Protein AF-A0A351FPG1-F1 (afdb_monomer_lite)

pLDDT: mean 89.42, std 15.63, range [29.02, 98.75]

Structure (mmCIF, N/CA/C/O backbone):
data_AF-A0A351FPG1-F1
#
_entry.id   AF-A0A351FPG1-F1
#
loop_
_atom_site.group_PDB
_atom_site.id
_atom_site.type_symbol
_atom_site.label_atom_id
_atom_site.label_alt_id
_atom_site.label_comp_id
_atom_site.label_asym_id
_atom_site.label_entity_id
_atom_site.label_seq_id
_atom_site.pdbx_PDB_ins_code
_atom_site.Cartn_x
_atom_site.Cartn_y
_atom_site.Cartn_z
_atom_site.occupancy
_atom_site.B_iso_or_equiv
_atom_site.auth_seq_id
_atom_site.auth_comp_id
_atom_site.auth_asym_id
_atom_site.auth_atom_id
_atom_site.pdbx_PDB_model_num
ATOM 1 N N . LEU A 1 1 ? 1.345 -0.807 14.359 1.00 88.25 1 LEU A N 1
ATOM 2 C CA . LEU A 1 1 ? 0.751 -0.246 15.596 1.00 88.25 1 LEU A CA 1
ATOM 3 C C . LEU A 1 1 ? 1.804 0.047 16.650 1.00 88.25 1 LEU A C 1
ATOM 5 O O . LEU A 1 1 ? 1.975 1.219 16.942 1.00 88.25 1 LEU A O 1
ATOM 9 N N . VAL A 1 2 ? 2.566 -0.955 17.110 1.00 90.50 2 VAL A N 1
ATOM 10 C CA . VAL A 1 2 ? 3.667 -0.789 18.089 1.00 90.50 2 VAL A CA 1
ATOM 11 C C . VAL A 1 2 ? 4.525 0.453 17.826 1.00 90.50 2 VAL A C 1
ATOM 13 O O . VAL A 1 2 ? 4.594 1.330 18.672 1.00 90.50 2 VAL A O 1
ATOM 16 N N . ALA A 1 3 ? 5.056 0.599 16.609 1.00 91.38 3 ALA A N 1
ATOM 17 C CA . ALA A 1 3 ? 5.897 1.740 16.238 1.00 91.38 3 ALA A CA 1
ATOM 18 C C . ALA A 1 3 ? 5.233 3.114 16.441 1.00 91.38 3 ALA A C 1
ATOM 20 O O . ALA A 1 3 ? 5.872 4.069 1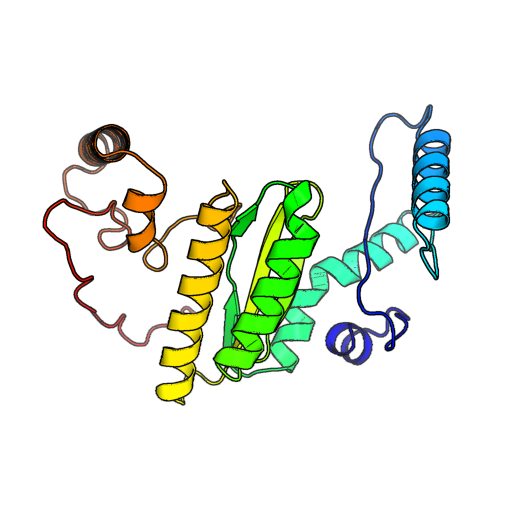6.871 1.00 91.38 3 ALA A O 1
ATOM 21 N N . VAL A 1 4 ? 3.946 3.222 16.096 1.00 92.00 4 VAL A N 1
ATOM 22 C CA . VAL A 1 4 ? 3.174 4.468 16.211 1.00 92.00 4 VAL A CA 1
ATOM 23 C C . VAL A 1 4 ? 2.891 4.774 17.677 1.00 92.00 4 VAL A C 1
ATOM 25 O O . VAL A 1 4 ? 2.999 5.925 18.094 1.00 92.00 4 VAL A O 1
ATOM 28 N N . GLU A 1 5 ? 2.569 3.747 18.459 1.00 93.19 5 GLU A N 1
ATOM 29 C CA . GLU A 1 5 ? 2.276 3.893 19.880 1.00 93.19 5 GLU A CA 1
ATOM 30 C C . GLU A 1 5 ? 3.526 4.249 20.693 1.00 93.19 5 GLU A C 1
ATOM 32 O O . GLU A 1 5 ? 3.491 5.194 21.473 1.00 93.19 5 GLU A O 1
ATOM 37 N N . GLU A 1 6 ? 4.657 3.582 20.451 1.00 92.25 6 GLU A N 1
ATOM 38 C CA . GLU A 1 6 ? 5.939 3.897 21.099 1.00 92.25 6 GLU A CA 1
ATOM 39 C C . GLU A 1 6 ? 6.418 5.322 20.797 1.00 92.25 6 GLU A C 1
ATOM 41 O O . GLU A 1 6 ? 7.057 5.956 21.635 1.00 92.25 6 GLU A O 1
ATOM 46 N N . ALA A 1 7 ? 6.131 5.833 19.597 1.00 90.88 7 ALA A N 1
ATOM 47 C CA . ALA A 1 7 ? 6.566 7.162 19.183 1.00 90.88 7 ALA A CA 1
ATOM 48 C C . ALA A 1 7 ? 5.647 8.288 19.680 1.00 90.88 7 ALA A C 1
ATOM 50 O O . ALA A 1 7 ? 6.134 9.379 19.976 1.00 90.88 7 ALA A O 1
ATOM 51 N N . PHE A 1 8 ? 4.331 8.056 19.724 1.00 91.44 8 PHE A N 1
ATOM 52 C CA . PHE A 1 8 ? 3.348 9.140 19.857 1.00 91.44 8 PHE A CA 1
ATOM 53 C C . PHE A 1 8 ? 2.239 8.899 20.886 1.00 91.44 8 PHE A C 1
ATOM 55 O O . PHE A 1 8 ? 1.491 9.833 21.169 1.00 91.44 8 PHE A O 1
ATOM 62 N N . GLN A 1 9 ? 2.135 7.691 21.446 1.00 92.38 9 GLN A N 1
ATOM 63 C CA . GLN A 1 9 ? 1.221 7.349 22.541 1.00 92.38 9 GLN A CA 1
ATOM 64 C C . GLN A 1 9 ? -0.244 7.735 22.260 1.00 92.38 9 GLN A C 1
ATOM 66 O O . GLN A 1 9 ? -0.886 8.470 23.017 1.00 92.38 9 GLN A O 1
ATOM 71 N N . PHE A 1 10 ? -0.785 7.269 21.130 1.00 89.94 10 PHE A N 1
ATOM 72 C CA . PHE A 1 10 ? -2.181 7.526 20.755 1.00 89.94 10 PHE A CA 1
ATOM 73 C C . PHE A 1 10 ? -3.182 6.671 21.548 1.00 89.94 10 PHE A C 1
ATOM 75 O O . PHE A 1 10 ? -4.391 6.919 21.476 1.00 89.94 10 PHE A O 1
ATOM 82 N N . GLY A 1 11 ? -2.696 5.704 22.327 1.00 91.00 11 GLY A N 1
ATOM 83 C CA . GLY A 1 11 ? -3.475 4.790 23.146 1.00 91.00 11 GLY A CA 1
ATOM 84 C C . GLY A 1 11 ? -3.991 3.590 22.362 1.00 91.00 11 GLY A C 1
ATOM 85 O O . GLY A 1 11 ? -5.094 3.124 22.646 1.00 91.00 11 GLY A O 1
ATOM 86 N N . PHE A 1 12 ? -3.291 3.133 21.322 1.00 90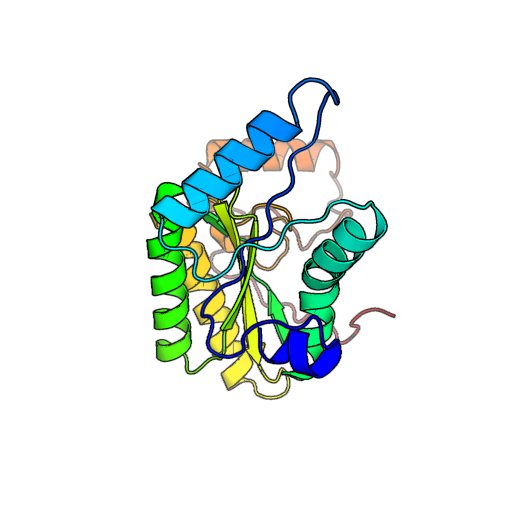.81 12 PHE A N 1
ATOM 87 C CA . PHE A 1 12 ? -3.710 1.947 20.578 1.00 90.81 12 PHE A CA 1
ATOM 88 C C . PHE A 1 12 ? -3.444 0.654 21.362 1.00 90.81 12 PHE A C 1
ATOM 90 O O . PHE A 1 12 ? -2.366 0.498 21.938 1.00 90.81 12 PHE A O 1
ATOM 97 N N . PRO A 1 13 ? -4.381 -0.313 21.344 1.00 90.50 13 PRO A N 1
ATOM 98 C CA . PRO A 1 13 ? -4.131 -1.643 21.887 1.00 90.50 13 PRO A CA 1
ATOM 99 C C . PRO A 1 13 ? -3.031 -2.340 21.075 1.00 90.50 13 PRO A C 1
ATOM 101 O O . PRO A 1 13 ? -3.168 -2.552 19.870 1.00 90.50 13 PRO A O 1
ATOM 104 N N . LEU A 1 14 ? -1.918 -2.683 21.728 1.00 91.94 14 LEU A N 1
ATOM 105 C CA . LEU A 1 14 ? -0.741 -3.257 21.061 1.00 91.94 14 LEU A CA 1
ATOM 106 C C . LEU A 1 14 ? -0.950 -4.696 20.569 1.00 91.94 14 LEU A C 1
ATOM 108 O O . LEU A 1 14 ? -0.212 -5.155 19.701 1.00 91.94 14 LEU A O 1
ATOM 112 N N . ASP A 1 15 ? -1.952 -5.388 21.106 1.00 92.69 15 ASP A N 1
ATOM 113 C CA . ASP A 1 15 ? -2.382 -6.729 20.706 1.00 92.69 15 ASP A CA 1
ATOM 114 C C . ASP A 1 15 ? -3.387 -6.716 19.538 1.00 92.69 15 ASP A C 1
ATOM 116 O O . ASP A 1 15 ? -3.725 -7.774 18.998 1.00 92.69 15 ASP A O 1
ATOM 120 N N . ALA A 1 16 ? -3.860 -5.539 19.109 1.00 92.62 16 ALA A N 1
ATOM 121 C CA . ALA A 1 16 ? -4.688 -5.428 17.916 1.00 92.62 16 ALA A CA 1
ATOM 122 C C . ALA A 1 16 ? -3.869 -5.668 16.643 1.00 92.62 16 ALA A C 1
ATOM 124 O O . ALA A 1 16 ? -2.743 -5.196 16.493 1.00 92.62 16 ALA A O 1
ATOM 125 N N . GLN A 1 17 ? -4.475 -6.374 15.689 1.00 90.12 17 GLN A N 1
ATOM 126 C CA . GLN A 1 17 ? -3.844 -6.681 14.401 1.00 90.12 17 GLN A CA 1
ATOM 127 C C . GLN A 1 17 ? -3.993 -5.538 13.385 1.00 90.12 17 GLN A C 1
ATOM 129 O O . GLN A 1 17 ? -3.174 -5.401 12.480 1.00 90.12 17 GLN A O 1
ATOM 134 N N . ALA A 1 18 ? -5.016 -4.693 13.536 1.00 92.38 18 ALA A N 1
ATOM 135 C CA . ALA A 1 18 ? -5.279 -3.565 12.651 1.00 92.38 18 ALA A CA 1
ATOM 136 C C . ALA A 1 18 ? -6.039 -2.448 13.378 1.00 92.38 18 ALA A C 1
ATOM 138 O O . ALA A 1 18 ? -6.726 -2.688 14.371 1.00 92.38 18 ALA A O 1
ATOM 139 N N . VAL A 1 19 ? -5.935 -1.233 12.840 1.00 94.00 19 VAL A N 1
ATOM 140 C CA . VAL A 1 19 ? -6.790 -0.089 13.178 1.00 94.00 19 VAL A CA 1
ATOM 141 C C . VAL A 1 19 ? -7.372 0.435 11.873 1.00 94.00 19 VAL A C 1
ATOM 143 O O . VAL A 1 19 ? -6.632 0.667 10.918 1.00 94.00 19 VAL A O 1
ATOM 146 N N . LEU A 1 20 ? -8.689 0.619 11.845 1.00 94.88 20 LEU A N 1
ATOM 147 C CA . LEU A 1 20 ? -9.408 1.213 10.726 1.00 94.88 20 LEU A CA 1
ATOM 148 C C . LEU A 1 20 ? -9.849 2.623 11.124 1.00 94.88 20 LEU A C 1
ATOM 150 O O . LEU A 1 20 ? -10.541 2.796 12.124 1.00 94.88 20 LEU A O 1
ATOM 154 N N . LEU A 1 21 ? -9.431 3.622 10.347 1.00 95.44 21 LEU A N 1
ATOM 155 C CA . LEU A 1 21 ? -9.889 5.001 10.493 1.00 95.44 21 LEU A CA 1
ATOM 156 C C . LEU A 1 21 ? -10.967 5.267 9.442 1.00 95.44 21 LEU A C 1
ATOM 158 O O . LEU A 1 21 ? -10.721 5.061 8.255 1.00 95.44 21 LEU A O 1
ATOM 162 N N . ILE A 1 22 ? -12.140 5.716 9.885 1.00 96.00 22 ILE A N 1
ATOM 163 C CA . ILE A 1 22 ? -13.276 6.054 9.024 1.00 96.00 22 ILE A CA 1
ATOM 164 C C . ILE A 1 22 ? -13.662 7.502 9.310 1.00 96.00 22 ILE A C 1
ATOM 166 O O . ILE A 1 22 ? -13.791 7.887 10.471 1.00 96.00 22 ILE A O 1
ATOM 170 N N . GLU A 1 23 ? -13.844 8.292 8.257 1.00 94.06 23 GLU A N 1
ATOM 171 C CA . GLU A 1 23 ? -14.389 9.645 8.330 1.00 94.06 23 GLU A CA 1
ATOM 172 C C . GLU A 1 23 ? -15.635 9.723 7.451 1.00 94.06 23 GLU A C 1
ATOM 174 O O . GLU A 1 23 ? -15.683 9.130 6.372 1.00 94.06 23 GLU A O 1
ATOM 179 N N . VAL A 1 24 ? -16.640 10.440 7.943 1.00 92.94 24 VAL A N 1
ATOM 180 C CA . VAL A 1 24 ? -17.855 10.778 7.207 1.00 92.94 24 VAL A CA 1
ATOM 181 C C . VAL A 1 24 ? -17.860 12.295 7.061 1.00 92.94 24 VAL A C 1
ATOM 183 O O . VAL A 1 24 ? -17.686 13.004 8.051 1.00 92.94 24 VAL A O 1
ATOM 186 N N . ASP A 1 25 ? -18.023 12.779 5.836 1.00 91.12 25 ASP A N 1
ATOM 187 C CA . ASP A 1 25 ? -18.033 14.202 5.499 1.00 91.12 25 ASP A CA 1
ATOM 188 C C . ASP A 1 25 ? -19.234 14.510 4.598 1.00 91.12 25 ASP A C 1
ATOM 190 O O . ASP A 1 25 ? -19.666 13.659 3.813 1.00 91.12 2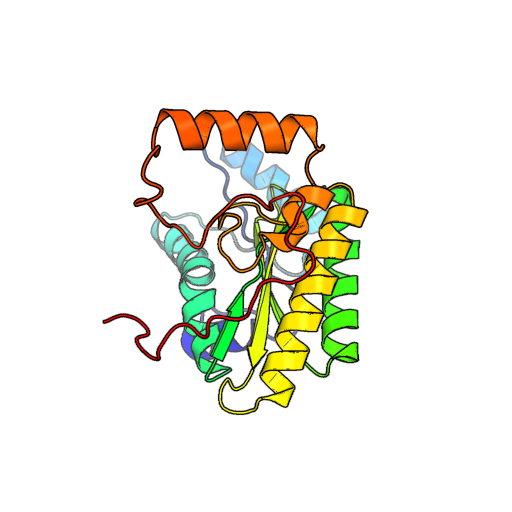5 ASP A O 1
ATOM 194 N N . GLY A 1 26 ? -19.805 15.707 4.732 1.00 90.62 26 GLY A N 1
ATOM 195 C CA . GLY A 1 26 ? -21.019 16.095 4.019 1.00 90.62 26 GLY A CA 1
ATOM 196 C C . GLY A 1 26 ? -21.832 17.181 4.723 1.00 90.62 26 GLY A C 1
ATOM 197 O O . GLY A 1 26 ? -21.334 17.914 5.575 1.00 90.62 26 GLY A O 1
ATOM 198 N N . LEU A 1 27 ? -23.108 17.299 4.343 1.00 90.25 27 LEU A N 1
ATOM 199 C CA . LEU A 1 27 ? -24.050 18.213 4.994 1.00 90.25 27 LEU A CA 1
ATOM 200 C C . LEU A 1 27 ? -24.349 17.733 6.413 1.00 90.25 27 LEU A C 1
ATOM 202 O O . LEU A 1 27 ? -24.695 16.572 6.586 1.00 90.25 27 LEU A O 1
ATOM 206 N N . GLU A 1 28 ? -24.310 18.640 7.392 1.00 87.56 28 GLU A N 1
ATOM 207 C CA . GLU A 1 28 ? -24.556 18.339 8.814 1.00 87.56 28 GLU A CA 1
ATOM 208 C C . GLU A 1 28 ? -25.829 17.507 9.038 1.00 87.56 28 GLU A C 1
ATOM 210 O O . GLU A 1 28 ? -25.838 16.554 9.818 1.00 87.56 28 GLU A O 1
ATOM 215 N N . ALA A 1 29 ? -26.885 17.812 8.277 1.00 91.94 29 ALA A N 1
ATOM 216 C CA . ALA A 1 29 ? -28.112 17.033 8.260 1.00 91.94 29 ALA A CA 1
ATOM 217 C C . ALA A 1 29 ? -27.855 15.588 7.787 1.00 91.94 29 ALA A C 1
ATOM 219 O O . ALA A 1 29 ? -27.756 15.313 6.592 1.00 91.94 29 ALA A O 1
ATOM 220 N N . GLY A 1 30 ? -27.817 14.657 8.743 1.00 88.38 30 GLY A N 1
ATOM 221 C CA . GLY A 1 30 ? -27.706 13.217 8.499 1.00 88.38 30 GLY A CA 1
ATOM 222 C C . GLY A 1 30 ? -26.324 12.612 8.761 1.00 88.38 30 GLY A C 1
ATOM 223 O O . GLY A 1 30 ? -26.216 11.385 8.730 1.00 88.38 30 GLY A O 1
ATOM 224 N N . LEU A 1 31 ? -25.298 13.416 9.078 1.00 91.62 31 LEU A N 1
ATOM 225 C CA . LEU A 1 31 ? -23.969 12.889 9.427 1.00 91.62 31 LEU A CA 1
ATOM 226 C C . LEU A 1 31 ? -24.013 11.990 10.663 1.00 91.62 31 LEU A C 1
ATOM 228 O O . LEU A 1 31 ? -23.395 10.929 10.654 1.00 91.62 31 LEU A O 1
ATOM 232 N N . ASP A 1 32 ? -24.788 12.364 11.684 1.00 91.38 32 ASP A N 1
ATOM 233 C CA . ASP A 1 32 ? -24.961 11.538 12.885 1.00 91.38 32 ASP A CA 1
ATOM 234 C C . ASP A 1 32 ? -25.539 10.162 12.541 1.00 91.38 32 ASP A C 1
ATOM 236 O O . ASP A 1 32 ? -25.008 9.140 12.964 1.00 91.38 32 ASP A O 1
ATOM 240 N N . SER A 1 33 ? -26.570 10.105 11.692 1.00 94.19 33 SER A N 1
ATOM 241 C CA . SER A 1 33 ? -27.170 8.833 11.273 1.00 94.19 33 SER A CA 1
ATOM 242 C C . SER A 1 33 ? -26.207 7.972 10.451 1.00 94.19 33 SER A C 1
ATOM 244 O O . SER A 1 33 ? -26.193 6.750 10.597 1.00 94.19 33 SER A O 1
ATOM 246 N N . GLN A 1 34 ? -25.385 8.586 9.595 1.00 95.06 34 GLN A N 1
ATOM 247 C CA . GLN A 1 34 ? -24.353 7.872 8.838 1.00 95.06 34 GLN A CA 1
ATOM 248 C C . GLN A 1 34 ? -23.241 7.347 9.753 1.00 95.06 34 GLN A C 1
ATOM 250 O O . GLN A 1 34 ? -22.844 6.188 9.623 1.00 95.06 34 GLN A O 1
ATOM 255 N N . ARG A 1 35 ? -22.769 8.168 10.700 1.00 93.94 35 ARG A N 1
ATOM 256 C CA . ARG A 1 35 ? -21.808 7.766 11.735 1.00 93.94 35 ARG A CA 1
ATOM 257 C C . ARG A 1 35 ? -22.344 6.576 12.524 1.00 93.94 35 ARG A C 1
ATOM 259 O O . ARG A 1 35 ? -21.645 5.573 12.643 1.00 93.94 35 ARG A O 1
ATOM 266 N N . ASP A 1 36 ? -23.575 6.659 13.016 1.00 95.00 36 ASP A N 1
ATOM 267 C CA . ASP A 1 36 ? -24.181 5.611 13.837 1.00 95.00 36 ASP A CA 1
ATOM 268 C C . ASP A 1 36 ? -24.322 4.298 13.052 1.00 95.00 36 ASP A C 1
ATOM 270 O O . ASP A 1 36 ? -23.986 3.230 13.566 1.00 95.00 36 ASP A O 1
ATOM 274 N N . ALA A 1 37 ? -24.704 4.371 11.771 1.00 96.81 37 ALA A N 1
ATOM 275 C CA . ALA A 1 37 ? -24.745 3.205 10.889 1.00 96.81 37 ALA A CA 1
ATOM 276 C C . ALA A 1 37 ? -23.354 2.572 10.685 1.00 96.81 37 ALA A C 1
ATOM 278 O O . ALA A 1 37 ? -23.219 1.347 10.706 1.00 96.81 37 ALA A O 1
ATOM 279 N N . VAL A 1 38 ? -22.302 3.383 10.521 1.00 96.69 38 VAL A N 1
ATOM 280 C CA . VAL A 1 38 ? -20.914 2.898 10.430 1.00 96.69 38 VAL A CA 1
ATOM 281 C C . VAL A 1 38 ? -20.485 2.214 11.731 1.00 96.69 38 VAL A C 1
ATOM 283 O O . VAL A 1 38 ? -19.901 1.129 11.686 1.00 96.69 38 VAL A O 1
ATOM 286 N N . VAL A 1 39 ? -20.788 2.810 12.888 1.00 96.75 39 VAL A N 1
ATOM 287 C CA . VAL A 1 39 ? -20.480 2.234 14.207 1.00 96.75 39 VAL A CA 1
ATOM 288 C C . VAL A 1 39 ? -21.172 0.880 14.377 1.00 96.75 39 VAL A C 1
ATOM 290 O O . VAL A 1 39 ? -20.516 -0.097 14.748 1.00 96.75 39 VAL A O 1
ATOM 293 N N . GLU A 1 40 ? -22.462 0.796 14.049 1.00 97.62 40 GLU A N 1
ATOM 294 C CA . GLU A 1 40 ? -23.240 -0.441 14.127 1.00 97.62 40 GLU A CA 1
ATOM 295 C C . GLU A 1 40 ? -22.657 -1.534 13.215 1.00 97.62 40 GLU A C 1
ATOM 297 O O . GLU A 1 40 ? -22.511 -2.684 13.634 1.00 97.62 40 GLU A O 1
ATOM 302 N N . LEU A 1 41 ? -22.268 -1.186 11.984 1.00 97.69 41 LEU A N 1
ATOM 303 C CA . LEU A 1 41 ? -21.622 -2.118 11.055 1.00 97.69 41 LEU A CA 1
ATOM 304 C C . LEU A 1 41 ? -20.281 -2.627 11.594 1.00 97.69 41 LEU A C 1
ATOM 306 O O . LEU A 1 41 ? -20.033 -3.832 11.565 1.00 97.69 41 LEU A O 1
ATOM 310 N N . CYS A 1 42 ? -19.436 -1.746 12.130 1.00 97.19 42 CYS A N 1
ATOM 311 C CA . CYS A 1 42 ? -18.164 -2.134 12.741 1.00 97.19 42 CYS A CA 1
ATOM 312 C C . CYS A 1 42 ? -18.373 -3.121 13.898 1.00 97.19 42 CYS A C 1
ATOM 314 O O . CYS A 1 42 ? -17.688 -4.144 13.968 1.00 97.19 42 CYS A O 1
ATOM 316 N N . GLN A 1 43 ? -19.344 -2.856 14.775 1.00 96.69 43 GLN A N 1
ATOM 317 C CA . GLN A 1 43 ? -19.677 -3.742 15.893 1.00 96.69 43 GLN A CA 1
ATOM 318 C C . GLN A 1 43 ? -20.217 -5.095 15.413 1.00 96.69 43 GLN A C 1
ATOM 320 O O . GLN A 1 43 ? -19.757 -6.135 15.886 1.00 96.69 43 GLN A O 1
ATOM 325 N N . LYS A 1 44 ? -21.124 -5.107 14.425 1.00 98.00 44 LYS A N 1
ATOM 326 C CA . LYS A 1 44 ? -21.639 -6.342 13.802 1.00 98.00 44 LYS A CA 1
ATOM 327 C C . LYS A 1 44 ? -20.532 -7.181 13.162 1.00 98.00 44 LYS A C 1
ATOM 329 O O . LYS A 1 44 ? -20.598 -8.406 13.202 1.00 98.00 44 LYS A O 1
ATOM 334 N N . CYS A 1 45 ? -19.506 -6.533 12.617 1.00 96.31 45 CYS A N 1
ATOM 335 C CA . CYS A 1 45 ? -18.322 -7.181 12.054 1.00 96.31 45 CYS A CA 1
ATOM 336 C C . CYS A 1 45 ? -17.265 -7.571 13.106 1.00 96.31 45 CYS A C 1
ATOM 338 O O . CYS A 1 45 ? -16.190 -8.041 12.736 1.00 96.31 45 CYS A O 1
ATOM 340 N N . GLY A 1 46 ? -17.544 -7.399 14.404 1.00 96.31 46 GLY A N 1
ATOM 341 C CA . GLY A 1 46 ? -16.670 -7.847 15.489 1.00 96.31 46 GLY A CA 1
ATOM 342 C C . GLY A 1 46 ? -15.552 -6.872 15.865 1.00 96.31 46 GLY A C 1
ATOM 343 O O . GLY A 1 46 ? -14.533 -7.301 16.409 1.00 96.31 46 GLY A O 1
ATOM 344 N N . ALA A 1 47 ? -15.704 -5.571 15.594 1.00 96.31 47 ALA A N 1
ATOM 345 C CA . ALA A 1 47 ? -14.764 -4.569 16.091 1.00 96.31 47 ALA A CA 1
ATOM 346 C C . ALA A 1 47 ? -14.674 -4.631 17.627 1.00 96.31 47 ALA A C 1
ATOM 348 O O . ALA A 1 47 ? -15.664 -4.430 18.328 1.00 96.31 47 ALA A O 1
ATOM 349 N N . ARG A 1 48 ? -13.468 -4.890 18.150 1.00 94.62 48 ARG A N 1
ATOM 350 C CA . ARG A 1 48 ? -13.203 -4.964 19.599 1.00 94.62 48 ARG A CA 1
ATOM 351 C C . ARG A 1 48 ? -13.457 -3.635 20.311 1.00 94.62 48 ARG A C 1
ATOM 353 O O . ARG A 1 48 ? -13.900 -3.623 21.453 1.00 94.62 48 ARG A O 1
ATOM 360 N N . GLU A 1 49 ? -13.113 -2.535 19.656 1.00 94.00 49 GLU A N 1
ATOM 361 C CA . GLU A 1 49 ? -13.245 -1.181 20.178 1.00 94.00 49 GLU A CA 1
ATOM 362 C C . GLU A 1 49 ? -13.615 -0.244 19.025 1.00 94.00 49 GLU A C 1
ATOM 364 O O . GLU A 1 49 ? -13.052 -0.349 17.934 1.00 94.00 49 GLU A O 1
ATOM 369 N N . VAL A 1 50 ? -14.545 0.681 19.272 1.00 94.88 50 VAL A N 1
ATOM 370 C CA . VAL A 1 50 ? -14.897 1.760 18.343 1.00 94.88 50 VAL A CA 1
ATOM 371 C C . VAL A 1 50 ? -14.780 3.082 19.096 1.00 94.88 50 VAL A C 1
ATOM 373 O O . VAL A 1 50 ? -15.489 3.300 20.076 1.00 94.88 50 VAL A O 1
ATOM 376 N N . ARG A 1 51 ? -13.870 3.956 18.648 1.00 92.38 51 ARG A N 1
ATOM 377 C CA . ARG A 1 51 ? -13.682 5.306 19.199 1.00 92.38 51 ARG A CA 1
ATOM 378 C C . ARG A 1 51 ? -14.322 6.322 18.271 1.00 92.38 51 ARG A C 1
ATOM 380 O O . ARG A 1 51 ? -14.047 6.311 17.074 1.00 92.38 51 ARG A O 1
ATOM 387 N N . GLN A 1 52 ? -15.135 7.199 18.838 1.00 92.25 52 GLN A N 1
ATOM 388 C CA . GLN A 1 52 ? -15.746 8.315 18.125 1.00 92.25 52 GLN A CA 1
ATOM 389 C C . GLN A 1 52 ? -14.994 9.605 18.463 1.00 92.25 52 GLN A C 1
ATOM 391 O O . GLN A 1 52 ? -14.320 9.686 19.492 1.00 92.25 52 GLN A O 1
ATOM 396 N N . ALA A 1 53 ? -15.055 10.577 17.559 1.00 91.19 53 ALA A N 1
ATOM 397 C CA . ALA A 1 53 ? -14.542 11.919 17.785 1.00 91.19 53 ALA A CA 1
ATOM 398 C C . ALA A 1 53 ? -15.719 12.887 17.708 1.00 91.19 53 ALA A C 1
ATOM 400 O O . ALA A 1 53 ? -16.288 13.066 16.632 1.00 91.19 53 ALA A O 1
ATOM 401 N N . ASP A 1 54 ? -16.049 13.509 18.835 1.00 86.69 54 ASP A N 1
ATOM 402 C CA . ASP A 1 54 ? -17.179 14.436 18.955 1.00 86.69 54 ASP A CA 1
ATOM 403 C C . ASP A 1 54 ? -16.733 15.886 18.721 1.00 86.69 54 ASP A C 1
ATOM 405 O O . ASP A 1 54 ? -17.539 16.794 18.518 1.00 86.69 54 ASP A O 1
ATOM 409 N N . THR A 1 55 ? -15.418 16.116 18.717 1.00 90.75 55 THR A N 1
ATOM 410 C CA . THR A 1 55 ? -14.815 17.426 18.488 1.00 90.75 55 THR A CA 1
ATOM 411 C C . THR A 1 55 ? -13.809 17.409 17.341 1.00 90.75 55 THR A C 1
ATOM 413 O O . THR A 1 55 ? -13.134 16.414 17.059 1.00 90.75 55 THR A O 1
ATOM 416 N N . ALA A 1 56 ? -13.613 18.571 16.712 1.00 91.00 56 ALA A N 1
ATOM 417 C CA . ALA A 1 56 ? -12.570 18.749 15.702 1.00 91.00 56 ALA A CA 1
ATOM 418 C C . ALA A 1 56 ? -11.163 18.422 16.243 1.00 91.00 56 ALA A C 1
ATOM 420 O O . ALA A 1 56 ? -10.320 17.920 15.499 1.00 91.00 56 ALA A O 1
ATOM 421 N N . ALA A 1 57 ? -10.910 18.668 17.534 1.00 92.94 57 ALA A N 1
ATOM 422 C CA . ALA A 1 57 ? -9.638 18.354 18.182 1.00 92.94 57 ALA A CA 1
ATOM 423 C C . ALA A 1 57 ? -9.405 16.836 18.298 1.00 92.94 57 ALA A C 1
ATOM 425 O O . ALA A 1 57 ? -8.321 16.348 17.971 1.00 92.94 57 ALA A O 1
ATOM 426 N N . GLU A 1 58 ? -10.422 16.071 18.698 1.00 91.75 58 GLU A N 1
ATOM 427 C CA . GLU A 1 58 ? -10.356 14.604 18.734 1.00 91.75 58 GLU A CA 1
ATOM 428 C C . GLU A 1 58 ? -10.204 14.018 17.330 1.00 91.75 58 GLU A C 1
ATOM 430 O O . GLU A 1 58 ? -9.348 13.156 17.111 1.00 91.75 58 GLU A O 1
ATOM 435 N N . ARG A 1 59 ? -10.945 14.556 16.352 1.00 92.31 59 ARG A N 1
ATOM 436 C CA . ARG A 1 59 ? -10.829 14.177 14.937 1.00 92.31 59 ARG A CA 1
ATOM 437 C C . ARG A 1 59 ? -9.400 14.371 14.440 1.00 92.31 59 ARG A C 1
ATOM 439 O O . ARG A 1 59 ? -8.809 13.473 13.840 1.00 92.31 59 ARG A O 1
ATOM 446 N N . GLN A 1 60 ? -8.810 15.532 14.726 1.00 92.69 60 GLN A N 1
ATOM 447 C CA . GLN A 1 60 ? -7.420 15.824 14.381 1.00 92.69 60 GLN A CA 1
ATOM 448 C C . GLN A 1 60 ? -6.442 14.873 15.075 1.00 92.69 60 GLN A C 1
ATOM 450 O O . GLN A 1 60 ? -5.476 14.452 14.441 1.00 92.69 60 GLN A O 1
ATOM 455 N N . LYS A 1 61 ? -6.682 14.497 16.338 1.00 90.31 61 LYS A N 1
ATOM 456 C CA . LYS A 1 61 ? -5.842 13.532 17.062 1.00 90.31 61 LYS A CA 1
ATOM 457 C C . LYS A 1 61 ? -5.856 12.157 16.388 1.00 90.31 61 LYS A C 1
ATOM 459 O O . LYS A 1 61 ? -4.784 11.588 16.180 1.00 90.31 61 LYS A O 1
ATOM 464 N N . LEU A 1 62 ? -7.028 11.657 15.989 1.00 90.94 62 LEU A N 1
ATOM 465 C CA . LEU A 1 62 ? -7.144 10.397 15.247 1.00 90.94 62 LEU A CA 1
ATOM 466 C C . LEU A 1 62 ? -6.421 10.477 13.897 1.00 90.94 62 LEU A C 1
ATOM 468 O O . LEU A 1 62 ? -5.584 9.626 13.595 1.00 90.94 62 LEU A O 1
ATOM 472 N N . TRP A 1 63 ? -6.634 11.543 13.125 1.00 93.94 63 TRP A N 1
ATOM 473 C CA . TRP A 1 63 ? -5.943 11.746 11.847 1.00 93.94 63 TRP A CA 1
ATOM 474 C C . TRP A 1 63 ? -4.431 11.897 11.975 1.00 93.94 63 TRP A C 1
ATOM 476 O O . TRP A 1 63 ? -3.680 11.450 11.103 1.00 93.94 63 TRP A O 1
ATOM 486 N N . LYS A 1 64 ? -3.964 12.513 13.063 1.00 92.94 64 LYS A N 1
ATOM 487 C CA . LYS A 1 64 ? -2.538 12.665 13.341 1.00 92.94 64 LYS A CA 1
ATOM 488 C C . LYS A 1 64 ? -1.855 11.300 13.415 1.00 92.94 64 LYS A C 1
ATOM 490 O O . LYS A 1 64 ? -0.761 11.170 12.878 1.00 92.94 64 LYS A O 1
ATOM 495 N N . SER A 1 65 ? -2.520 10.276 13.956 1.00 90.06 65 SER A N 1
ATOM 496 C CA . SER A 1 65 ? -1.973 8.915 13.999 1.00 90.06 65 SER A CA 1
ATOM 497 C C . SER A 1 65 ? -1.696 8.334 12.604 1.00 90.06 65 SER A C 1
ATOM 499 O O . SER A 1 65 ? -0.601 7.832 12.351 1.00 90.06 65 SER A O 1
ATOM 501 N N . ARG A 1 66 ? -2.631 8.495 11.655 1.00 91.0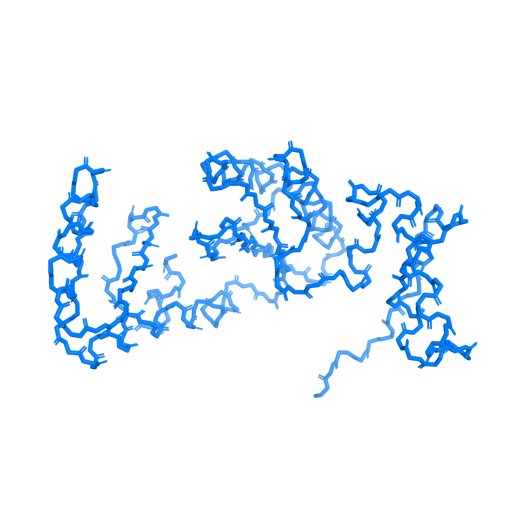6 66 ARG A N 1
ATOM 502 C CA . ARG A 1 66 ? -2.467 8.060 10.258 1.00 91.06 66 ARG A CA 1
ATOM 503 C C . ARG A 1 66 ? -1.377 8.849 9.538 1.00 91.06 66 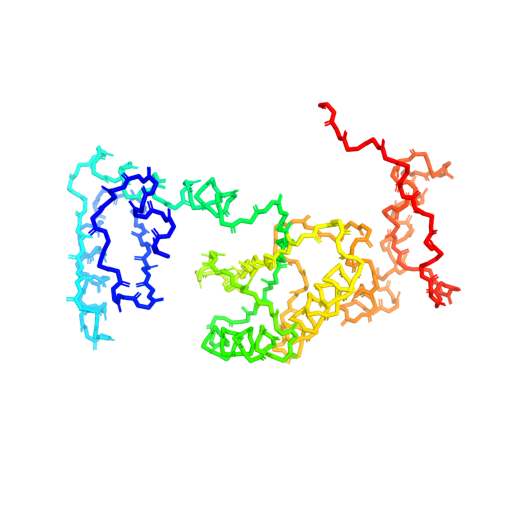ARG A C 1
ATOM 505 O O . ARG A 1 66 ? -0.601 8.260 8.786 1.00 91.06 66 ARG A O 1
ATOM 512 N N . LYS A 1 67 ? -1.305 10.165 9.764 1.00 91.56 67 LYS A N 1
ATOM 513 C CA . LYS A 1 67 ? -0.294 11.048 9.151 1.00 91.56 67 LYS A CA 1
ATOM 514 C C . LYS A 1 67 ? 1.114 10.781 9.685 1.00 91.56 67 LYS A C 1
ATOM 516 O O . LYS A 1 67 ? 2.083 10.904 8.947 1.00 91.56 67 LYS A O 1
ATOM 521 N N . GLN A 1 68 ? 1.233 10.389 10.950 1.00 92.62 68 GLN A N 1
ATOM 522 C CA . GLN A 1 68 ? 2.518 10.118 11.593 1.00 92.62 68 GLN A CA 1
ATOM 523 C C . GLN A 1 68 ? 3.018 8.677 11.413 1.00 92.62 68 GLN A C 1
ATOM 525 O O . GLN A 1 68 ? 4.139 8.374 11.820 1.00 92.62 68 GLN A O 1
ATOM 530 N N . ALA A 1 69 ? 2.236 7.800 10.775 1.00 91.38 69 ALA A N 1
ATOM 531 C CA . ALA A 1 69 ? 2.592 6.395 10.596 1.00 91.38 69 ALA A CA 1
ATOM 532 C C . ALA A 1 69 ? 3.948 6.206 9.892 1.00 91.38 69 ALA A C 1
ATOM 534 O O . ALA A 1 69 ? 4.791 5.470 10.397 1.00 91.38 69 ALA A O 1
ATOM 535 N N . PHE A 1 70 ? 4.209 6.924 8.795 1.00 89.31 70 PHE A N 1
ATOM 536 C CA . PHE A 1 70 ? 5.498 6.855 8.091 1.00 89.31 70 PHE A CA 1
ATOM 537 C C . PHE A 1 70 ? 6.668 7.353 8.950 1.00 89.31 70 PHE A C 1
ATOM 539 O O . PHE A 1 70 ? 7.721 6.720 8.983 1.00 89.31 70 PHE A O 1
ATOM 546 N N . GLY A 1 71 ? 6.469 8.432 9.716 1.00 90.31 71 GLY A N 1
ATOM 547 C CA . GLY A 1 71 ? 7.482 8.939 10.647 1.00 90.31 71 GLY A CA 1
ATOM 548 C C . GLY A 1 71 ? 7.820 7.939 11.759 1.00 90.31 71 GLY A C 1
ATOM 549 O O . GLY A 1 71 ? 8.982 7.793 12.126 1.00 90.31 71 GLY A O 1
ATOM 550 N N . ALA A 1 72 ? 6.825 7.203 12.261 1.00 92.56 72 ALA A N 1
ATOM 551 C CA . ALA A 1 72 ? 7.050 6.109 13.203 1.00 92.56 72 ALA A CA 1
ATOM 552 C C . ALA A 1 72 ? 7.788 4.926 12.559 1.00 92.56 72 ALA A C 1
ATOM 554 O O . ALA A 1 72 ? 8.676 4.346 13.179 1.00 92.56 72 ALA A O 1
ATOM 555 N N . ILE A 1 73 ? 7.447 4.574 11.317 1.00 91.56 73 ILE A N 1
ATOM 556 C CA . ILE A 1 73 ? 8.078 3.464 10.591 1.00 91.56 73 ILE A CA 1
ATOM 557 C C . ILE A 1 73 ? 9.556 3.748 10.307 1.00 91.56 73 ILE A C 1
ATOM 559 O O . ILE A 1 73 ? 10.374 2.846 10.456 1.00 91.56 73 ILE A O 1
ATOM 563 N N . GLY A 1 74 ? 9.925 5.000 10.023 1.00 91.12 74 GLY A N 1
ATOM 564 C CA . GLY A 1 74 ? 11.327 5.408 9.874 1.00 91.12 74 GLY A CA 1
ATOM 565 C C . GLY A 1 74 ? 12.192 5.200 11.127 1.00 91.12 74 GLY A C 1
ATOM 566 O O . GLY A 1 74 ? 13.411 5.253 11.044 1.00 91.12 74 GLY A O 1
ATOM 567 N N . ARG A 1 75 ? 11.591 4.931 12.295 1.00 91.69 75 ARG A N 1
ATOM 568 C CA . ARG A 1 75 ? 12.318 4.557 13.523 1.00 91.69 75 ARG A CA 1
ATOM 569 C C . ARG A 1 75 ? 12.623 3.059 13.604 1.00 91.69 75 ARG A C 1
ATOM 571 O O . ARG A 1 75 ? 13.400 2.652 14.458 1.00 91.69 75 ARG A O 1
ATOM 578 N N . LEU A 1 76 ? 11.978 2.240 12.769 1.00 92.38 76 LEU A N 1
ATOM 579 C CA . LEU A 1 76 ? 12.097 0.779 12.793 1.00 92.38 76 LEU A CA 1
ATOM 580 C C . LEU A 1 76 ? 13.258 0.253 11.954 1.00 92.38 76 LEU A C 1
ATOM 582 O O . LEU A 1 76 ? 13.707 -0.864 12.193 1.00 92.38 76 LEU A O 1
ATOM 586 N N . SER A 1 77 ? 13.683 1.008 10.945 1.00 93.25 77 SER A N 1
ATOM 587 C CA . SER A 1 77 ? 14.706 0.592 9.992 1.00 93.25 77 SER A CA 1
ATOM 588 C C . SER A 1 77 ? 15.445 1.804 9.446 1.00 93.25 77 SER A C 1
ATOM 590 O O . SER A 1 77 ? 14.855 2.875 9.319 1.00 93.25 77 SER A O 1
ATOM 592 N N . SER A 1 78 ? 16.720 1.624 9.099 1.00 91.00 78 SER A N 1
ATOM 593 C CA . SER A 1 78 ? 17.530 2.655 8.440 1.00 91.00 78 SER A CA 1
ATOM 594 C C . SER A 1 78 ? 17.019 2.981 7.039 1.00 91.00 78 SER A C 1
ATOM 596 O O . SER A 1 78 ? 17.110 4.128 6.611 1.00 91.00 78 SER A O 1
ATOM 598 N N . SER A 1 79 ? 16.468 1.982 6.346 1.00 95.75 79 SER A N 1
ATOM 599 C CA . SER A 1 79 ? 15.925 2.116 4.997 1.00 95.75 79 SER A CA 1
ATOM 600 C C . SER A 1 79 ? 14.583 1.386 4.888 1.00 95.75 79 SER A C 1
ATOM 602 O O . SER A 1 79 ? 14.303 0.418 5.608 1.00 95.75 79 SER A O 1
ATOM 604 N N . TYR A 1 80 ? 13.722 1.867 3.995 1.00 96.00 80 TYR A N 1
ATOM 605 C CA . TYR A 1 80 ? 12.485 1.186 3.636 1.00 96.00 80 TYR A CA 1
ATOM 606 C C . TYR A 1 80 ? 12.119 1.449 2.177 1.00 96.00 80 TYR A C 1
ATOM 608 O O . TYR A 1 80 ? 12.470 2.481 1.608 1.00 96.00 80 TYR A O 1
ATOM 616 N N . CYS A 1 81 ? 11.421 0.493 1.576 1.00 95.38 81 CYS A N 1
ATOM 617 C CA . CYS A 1 81 ? 10.893 0.567 0.223 1.00 95.38 81 CYS A CA 1
ATOM 618 C C . CYS A 1 81 ? 9.370 0.483 0.311 1.00 95.38 81 CYS A C 1
ATOM 620 O O . CYS A 1 81 ? 8.824 -0.502 0.811 1.00 95.38 81 CYS A O 1
ATOM 622 N N . THR A 1 82 ? 8.692 1.542 -0.121 1.00 96.25 82 THR A N 1
ATOM 623 C CA . THR A 1 82 ? 7.231 1.623 -0.089 1.00 96.25 82 THR A CA 1
ATOM 624 C C . THR A 1 82 ? 6.694 1.253 -1.455 1.00 96.25 82 THR A C 1
ATOM 626 O O . THR A 1 82 ? 6.974 1.940 -2.431 1.00 96.25 82 THR A O 1
ATOM 629 N N . GLN A 1 83 ? 5.898 0.194 -1.509 1.00 96.44 83 GLN A N 1
ATOM 630 C CA . GLN A 1 83 ? 5.107 -0.114 -2.687 1.00 96.44 83 GLN A CA 1
ATOM 631 C C . GLN A 1 83 ? 3.752 0.578 -2.618 1.00 96.44 83 GLN A C 1
ATOM 633 O O . GLN A 1 83 ? 3.313 1.038 -1.569 1.00 96.44 83 GLN A O 1
ATOM 638 N N . ASP A 1 84 ? 3.099 0.656 -3.766 1.00 96.50 84 ASP A N 1
ATOM 639 C CA . ASP A 1 84 ? 1.830 1.351 -3.948 1.00 96.50 84 ASP A CA 1
ATOM 640 C C . ASP A 1 84 ? 1.037 0.554 -4.971 1.00 96.50 84 ASP A C 1
ATOM 642 O O . ASP A 1 84 ? 1.157 0.806 -6.155 1.00 96.50 84 ASP A O 1
ATOM 646 N N . GLY A 1 85 ? 0.360 -0.503 -4.536 1.00 97.25 85 GLY A N 1
ATOM 647 C CA . GLY A 1 85 ? -0.446 -1.362 -5.406 1.00 97.25 85 GLY A CA 1
ATOM 648 C C . GLY A 1 85 ? -1.928 -1.060 -5.230 1.00 97.25 85 GLY A C 1
ATOM 649 O O . GLY A 1 85 ? -2.336 -0.532 -4.198 1.00 97.25 85 GLY A O 1
ATOM 650 N N . VAL A 1 86 ? -2.758 -1.412 -6.203 1.00 98.25 86 VAL A N 1
ATOM 651 C CA . VAL A 1 86 ? -4.221 -1.344 -6.072 1.00 98.25 86 VAL A CA 1
ATOM 652 C C . VAL A 1 86 ? -4.792 -2.717 -6.345 1.00 98.25 86 VAL A C 1
ATOM 654 O O . VAL A 1 86 ? -4.360 -3.372 -7.288 1.00 98.25 86 VAL A O 1
ATOM 657 N N . VAL A 1 87 ? -5.779 -3.136 -5.558 1.00 98.50 87 VAL A N 1
ATOM 658 C CA . VAL A 1 87 ? -6.590 -4.332 -5.815 1.00 98.50 87 VAL A CA 1
ATOM 659 C C . VAL A 1 87 ? -8.075 -4.005 -5.654 1.00 98.50 87 VAL A C 1
ATOM 661 O O . VAL A 1 87 ? -8.419 -3.072 -4.927 1.00 98.50 87 VAL A O 1
ATOM 664 N N . PRO A 1 88 ? -8.997 -4.778 -6.254 1.00 98.12 88 PRO A N 1
ATOM 665 C CA . PRO A 1 88 ? -10.407 -4.687 -5.893 1.00 98.12 88 PRO A CA 1
ATOM 666 C C . PRO A 1 88 ? -10.592 -4.840 -4.378 1.00 98.12 88 PRO A C 1
ATOM 668 O O . PRO A 1 88 ? -9.968 -5.699 -3.758 1.00 98.12 88 PRO A O 1
ATOM 671 N N . ARG A 1 89 ? -11.486 -4.056 -3.764 1.00 97.44 89 ARG A N 1
ATOM 672 C CA . ARG A 1 89 ? -11.690 -4.066 -2.296 1.00 97.44 89 ARG A CA 1
ATOM 673 C C . ARG A 1 89 ? -11.987 -5.450 -1.723 1.00 97.44 89 ARG A C 1
ATOM 675 O O . ARG A 1 89 ? -11.585 -5.759 -0.606 1.00 97.44 89 ARG A O 1
ATOM 682 N N . THR A 1 90 ? -12.661 -6.296 -2.498 1.00 97.25 90 THR A N 1
ATOM 683 C CA . THR A 1 90 ? -12.966 -7.687 -2.137 1.00 97.25 90 THR A CA 1
ATOM 684 C C . THR A 1 90 ? -11.717 -8.562 -2.000 1.00 97.25 90 THR A C 1
ATOM 686 O O . THR A 1 90 ? -11.766 -9.569 -1.303 1.00 97.25 90 THR A O 1
ATOM 689 N N . GLN A 1 91 ? -10.597 -8.160 -2.604 1.00 98.25 91 GLN A N 1
ATOM 690 C CA . GLN A 1 91 ? -9.308 -8.851 -2.561 1.00 98.25 91 GLN A CA 1
ATOM 691 C C . GLN A 1 91 ? -8.379 -8.340 -1.448 1.00 98.25 91 GLN A C 1
ATOM 693 O O . GLN A 1 91 ? -7.302 -8.906 -1.267 1.00 98.25 91 GLN A O 1
ATOM 698 N N . LEU A 1 92 ? -8.773 -7.327 -0.659 1.00 97.12 92 LEU A N 1
ATOM 699 C CA . LEU A 1 92 ? -7.953 -6.817 0.453 1.00 97.12 92 LEU A CA 1
ATOM 700 C C . LEU A 1 92 ? -7.515 -7.914 1.447 1.00 97.12 92 LEU A C 1
ATOM 702 O O . LEU A 1 92 ? -6.329 -7.959 1.782 1.00 97.12 92 LEU A O 1
ATOM 706 N N . PRO A 1 93 ? -8.391 -8.839 1.896 1.00 96.25 93 PRO A N 1
ATOM 707 C CA . PRO A 1 93 ? -7.963 -9.923 2.782 1.00 96.25 93 PRO A CA 1
ATOM 708 C C . PRO A 1 93 ? -6.917 -10.843 2.137 1.00 96.25 93 PRO A C 1
ATOM 710 O O . PRO A 1 93 ? -5.975 -11.275 2.802 1.00 96.25 93 PRO A O 1
ATOM 713 N N . HIS A 1 94 ? -7.069 -11.121 0.839 1.00 98.19 94 HIS A N 1
ATOM 714 C CA . HIS A 1 94 ? -6.147 -11.967 0.082 1.00 98.19 94 HIS A CA 1
ATOM 715 C C . HIS A 1 94 ? -4.776 -11.307 -0.057 1.00 98.19 94 HIS A C 1
ATOM 717 O O . HIS A 1 94 ? -3.777 -11.897 0.351 1.00 98.19 94 HIS A O 1
ATOM 723 N N . ILE A 1 95 ? -4.714 -10.067 -0.552 1.00 98.19 95 ILE A N 1
ATOM 724 C CA . ILE A 1 95 ? -3.429 -9.400 -0.796 1.00 98.19 95 ILE A CA 1
ATOM 725 C C . ILE A 1 95 ? -2.645 -9.177 0.506 1.00 98.19 95 ILE A C 1
ATOM 727 O O . ILE A 1 95 ? -1.436 -9.381 0.529 1.00 98.19 95 ILE A O 1
ATOM 731 N N . LEU A 1 96 ? -3.312 -8.855 1.623 1.00 97.38 96 LEU A N 1
ATOM 732 C CA . LEU A 1 96 ? -2.648 -8.702 2.926 1.00 97.38 96 LEU A CA 1
ATOM 733 C C . LEU A 1 96 ? -2.048 -10.023 3.430 1.00 97.38 96 LEU A C 1
ATOM 735 O O . LEU A 1 96 ? -0.941 -10.038 3.983 1.00 97.38 96 LEU A O 1
ATOM 739 N N . LYS A 1 97 ? -2.745 -11.143 3.201 1.00 98.12 97 LYS A N 1
ATOM 740 C CA . LYS A 1 97 ? -2.213 -12.481 3.481 1.00 98.12 97 LYS A CA 1
ATOM 741 C C . LYS A 1 97 ? -0.996 -12.776 2.602 1.00 98.12 97 LYS A C 1
ATOM 743 O O . LYS A 1 97 ? 0.042 -13.169 3.130 1.00 98.12 97 LYS A O 1
ATOM 748 N N . ARG A 1 98 ? -1.081 -12.509 1.295 1.00 98.56 98 ARG A N 1
ATOM 749 C CA . ARG A 1 98 ? 0.034 -12.699 0.353 1.00 98.56 98 ARG A CA 1
ATOM 750 C C . ARG A 1 98 ? 1.251 -11.853 0.715 1.00 98.56 98 ARG A C 1
ATOM 752 O O . ARG A 1 98 ? 2.352 -12.383 0.745 1.00 98.56 98 ARG A O 1
ATOM 759 N N . ILE A 1 99 ? 1.070 -10.588 1.095 1.00 98.38 99 ILE A N 1
ATOM 760 C CA . ILE A 1 99 ? 2.159 -9.721 1.580 1.00 98.38 99 ILE A CA 1
ATOM 761 C C . ILE A 1 99 ? 2.854 -10.337 2.802 1.00 98.38 99 ILE A C 1
ATOM 763 O O . ILE A 1 99 ? 4.078 -10.315 2.890 1.00 98.38 99 ILE A O 1
ATOM 767 N N . THR A 1 100 ? 2.092 -10.920 3.729 1.00 97.88 100 THR A N 1
ATOM 768 C CA . THR A 1 100 ? 2.651 -11.579 4.923 1.00 97.88 100 THR A CA 1
ATOM 769 C C . THR A 1 100 ? 3.474 -12.818 4.552 1.00 97.88 100 THR A C 1
ATOM 771 O O . THR A 1 100 ? 4.571 -13.034 5.076 1.00 97.88 100 THR A O 1
ATOM 774 N N . GLU A 1 101 ? 2.970 -13.620 3.615 1.00 98.69 101 GLU A N 1
ATOM 775 C CA . GLU A 1 101 ? 3.657 -14.804 3.089 1.00 98.69 101 GLU A CA 1
ATOM 776 C C . GLU A 1 101 ? 4.931 -14.428 2.317 1.00 98.69 101 GLU A C 1
ATOM 778 O O . GLU A 1 101 ? 5.970 -15.055 2.515 1.00 98.69 101 GLU A O 1
ATOM 783 N N . ILE A 1 102 ? 4.883 -13.373 1.500 1.00 98.75 102 ILE A N 1
ATOM 784 C CA . ILE A 1 102 ? 6.036 -12.832 0.767 1.00 98.75 102 ILE A CA 1
ATOM 785 C C . ILE A 1 102 ? 7.084 -12.297 1.749 1.00 98.75 102 ILE A C 1
ATOM 787 O O . ILE A 1 102 ? 8.259 -12.637 1.627 1.00 98.75 102 ILE A O 1
ATOM 791 N N . GLY A 1 103 ? 6.676 -11.535 2.768 1.00 98.44 103 GLY A N 1
ATOM 792 C CA . GLY A 1 103 ? 7.584 -11.084 3.826 1.00 98.44 103 GLY A CA 1
ATOM 793 C C . GLY A 1 103 ? 8.306 -12.253 4.499 1.00 98.44 103 GLY A C 1
ATOM 794 O O . GLY A 1 103 ? 9.519 -12.216 4.667 1.00 98.44 103 GLY A O 1
ATOM 795 N N . SER A 1 104 ? 7.589 -13.344 4.782 1.00 98.50 104 SER A N 1
ATOM 796 C CA . SER A 1 104 ? 8.183 -14.560 5.356 1.00 98.50 104 SER A CA 1
ATOM 797 C C . SER A 1 104 ? 9.133 -15.268 4.381 1.00 98.50 104 SER A C 1
ATOM 799 O O . SER A 1 104 ? 10.229 -15.664 4.765 1.00 98.50 104 SER A O 1
ATOM 801 N N . LYS A 1 105 ? 8.740 -15.400 3.107 1.00 98.69 105 LYS A N 1
ATOM 802 C CA . LYS A 1 105 ? 9.532 -16.034 2.039 1.00 98.69 105 LYS A CA 1
ATOM 803 C C . LYS A 1 105 ? 10.880 -15.345 1.828 1.00 98.69 105 LYS A C 1
ATOM 805 O O . LYS A 1 105 ? 11.882 -16.022 1.611 1.00 98.69 105 LYS A O 1
ATOM 810 N N . TYR A 1 106 ? 10.892 -14.016 1.869 1.00 98.44 106 TYR A N 1
ATOM 811 C CA . TYR A 1 106 ? 12.097 -13.216 1.669 1.00 98.44 106 TYR A CA 1
ATOM 812 C C . TYR A 1 106 ? 12.778 -12.816 2.976 1.00 98.44 106 TYR A C 1
ATOM 814 O O . TYR A 1 106 ? 13.774 -12.106 2.911 1.00 98.44 106 TYR A O 1
ATOM 822 N N . ASP A 1 107 ? 12.292 -13.258 4.141 1.00 98.00 107 ASP A N 1
ATOM 823 C CA . ASP A 1 107 ? 12.811 -12.852 5.454 1.00 98.00 107 ASP A CA 1
ATOM 824 C C . ASP A 1 107 ? 12.918 -11.312 5.579 1.00 98.00 107 ASP A C 1
ATOM 826 O O . ASP A 1 107 ? 13.954 -10.724 5.883 1.00 98.00 107 ASP A O 1
ATOM 830 N N . LEU A 1 108 ? 11.812 -10.639 5.256 1.00 97.94 108 LEU A N 1
ATOM 831 C CA . LEU A 1 108 ? 11.661 -9.190 5.312 1.00 97.94 108 LEU A CA 1
ATOM 832 C C . LEU A 1 108 ? 10.498 -8.821 6.222 1.00 97.94 108 LEU A C 1
ATOM 834 O O . LEU A 1 108 ? 9.388 -9.351 6.119 1.00 97.94 108 LEU A O 1
ATOM 838 N N . ARG A 1 109 ? 10.723 -7.822 7.074 1.00 97.25 109 ARG A N 1
ATOM 839 C CA . ARG A 1 109 ? 9.641 -7.217 7.843 1.00 97.25 109 ARG A CA 1
ATOM 840 C C . ARG A 1 109 ? 8.888 -6.233 6.954 1.00 97.25 109 ARG A C 1
ATOM 842 O O . ARG A 1 109 ? 9.462 -5.245 6.503 1.00 97.25 109 ARG A O 1
ATOM 849 N N . ILE A 1 110 ? 7.594 -6.476 6.757 1.00 97.38 110 ILE A N 1
ATOM 850 C CA . ILE A 1 110 ? 6.716 -5.602 5.974 1.00 97.38 110 ILE A CA 1
ATOM 851 C C . ILE A 1 110 ? 5.666 -4.983 6.894 1.00 97.38 110 ILE A C 1
ATOM 853 O O . ILE A 1 110 ? 4.978 -5.683 7.638 1.00 97.38 110 ILE A O 1
ATOM 857 N N . VAL A 1 111 ? 5.549 -3.658 6.855 1.00 95.06 111 VAL A N 1
ATOM 858 C CA . VAL A 1 111 ? 4.507 -2.903 7.561 1.00 95.06 111 VAL A CA 1
ATOM 859 C C . VAL A 1 111 ? 3.491 -2.408 6.544 1.00 95.06 111 VAL A C 1
ATOM 861 O O . VAL A 1 111 ? 3.866 -2.020 5.450 1.00 95.06 111 VAL A O 1
ATOM 864 N N . ASN A 1 112 ? 2.208 -2.393 6.899 1.00 93.12 112 ASN A N 1
ATOM 865 C CA . ASN A 1 112 ? 1.161 -1.904 6.009 1.00 93.12 112 ASN A CA 1
ATOM 866 C C . ASN A 1 112 ? 0.515 -0.637 6.569 1.00 93.12 112 ASN A C 1
ATOM 868 O O . ASN A 1 112 ? 0.113 -0.583 7.735 1.00 93.12 112 ASN A O 1
ATOM 872 N N . VAL A 1 113 ? 0.380 0.359 5.703 1.00 92.50 113 VAL A N 1
ATOM 873 C CA . VAL A 1 113 ? -0.488 1.528 5.859 1.00 92.50 113 VAL A CA 1
ATOM 874 C C . VAL A 1 113 ? -1.181 1.678 4.517 1.00 92.50 113 VAL A C 1
ATOM 876 O O . VAL A 1 113 ? -0.510 1.560 3.505 1.00 92.50 113 VAL A O 1
ATOM 879 N N . PHE A 1 114 ? -2.496 1.864 4.462 1.00 93.56 114 PHE A N 1
ATOM 880 C CA . PHE A 1 114 ? -3.171 1.864 3.165 1.00 93.56 114 PHE A CA 1
ATOM 881 C C . PHE A 1 114 ? -4.526 2.561 3.159 1.00 93.56 114 PHE A C 1
ATOM 883 O O . PHE A 1 114 ? -5.088 2.867 4.216 1.00 93.56 114 PHE A O 1
ATOM 890 N N . HIS A 1 115 ? -5.029 2.811 1.954 1.00 96.19 115 HIS A N 1
ATOM 891 C CA . HIS A 1 115 ? -6.361 3.317 1.671 1.00 96.19 115 HIS A CA 1
ATOM 892 C C . HIS A 1 115 ? -7.283 2.122 1.382 1.00 96.19 115 HIS A C 1
ATOM 894 O O . HIS A 1 115 ? -7.373 1.582 0.286 1.00 96.19 115 HIS A O 1
ATOM 900 N N . ALA A 1 116 ? -7.973 1.632 2.415 1.00 95.12 116 ALA A N 1
ATOM 901 C CA . ALA A 1 116 ? -8.865 0.478 2.253 1.00 95.12 116 ALA A CA 1
ATOM 902 C C . ALA A 1 116 ? -10.099 0.800 1.381 1.00 95.12 116 ALA A C 1
ATOM 904 O O . ALA A 1 116 ? -10.688 -0.092 0.773 1.00 95.12 116 ALA A O 1
ATOM 905 N N . GLY A 1 117 ? -10.501 2.076 1.338 1.00 95.12 117 GLY A N 1
ATOM 906 C CA . GLY A 1 117 ? -11.727 2.541 0.683 1.00 95.12 117 GLY A CA 1
ATOM 907 C C . GLY A 1 117 ? -11.711 2.471 -0.845 1.00 95.12 117 GLY A C 1
ATOM 908 O O . GLY A 1 117 ? -12.786 2.375 -1.439 1.00 95.12 117 GLY A O 1
ATOM 909 N N . ASP A 1 118 ? -10.529 2.462 -1.455 1.00 95.69 118 ASP A N 1
ATOM 910 C CA . ASP A 1 118 ? -10.278 2.338 -2.898 1.00 95.69 118 ASP A CA 1
ATOM 911 C C . ASP A 1 118 ? -9.393 1.122 -3.240 1.00 95.69 118 ASP A C 1
ATOM 913 O O . ASP A 1 118 ? -9.173 0.827 -4.411 1.00 95.69 118 ASP A O 1
ATOM 917 N N . GLY A 1 119 ? -8.958 0.359 -2.229 1.00 97.19 119 GLY A N 1
ATOM 918 C CA . GLY A 1 119 ? -8.155 -0.850 -2.408 1.00 97.19 11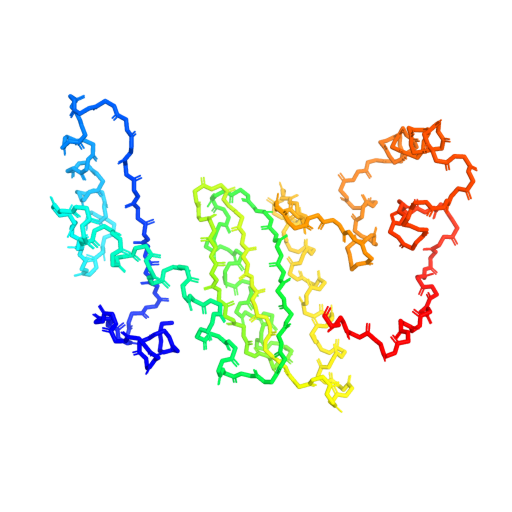9 GLY A CA 1
ATOM 919 C C . GLY A 1 119 ? -6.675 -0.575 -2.676 1.00 97.19 119 GLY A C 1
ATOM 920 O O . GLY A 1 119 ? -5.950 -1.490 -3.076 1.00 97.19 119 GLY A O 1
ATOM 921 N N . ASN A 1 120 ? -6.218 0.659 -2.457 1.00 98.19 120 ASN A N 1
ATOM 922 C CA . ASN A 1 120 ? -4.834 1.051 -2.647 1.00 98.19 120 ASN A CA 1
ATOM 923 C C . ASN A 1 120 ? -3.982 0.733 -1.410 1.00 98.19 120 ASN A C 1
ATOM 925 O O . ASN A 1 120 ? -4.137 1.349 -0.358 1.00 98.19 120 ASN A O 1
ATOM 929 N N . ILE A 1 121 ? -3.082 -0.242 -1.550 1.00 96.81 121 ILE A N 1
ATOM 930 C CA . ILE A 1 121 ? -2.189 -0.766 -0.516 1.00 96.81 121 ILE A CA 1
ATOM 931 C C . ILE A 1 121 ? -0.796 -0.128 -0.542 1.00 96.81 121 ILE A C 1
ATOM 933 O O . ILE A 1 121 ? -0.207 0.017 -1.611 1.00 96.81 121 ILE A O 1
ATOM 937 N N . HIS A 1 122 ? -0.220 0.138 0.640 1.00 97.00 122 HIS A N 1
ATOM 938 C CA . HIS A 1 122 ? 1.198 0.490 0.775 1.00 97.00 122 HIS A CA 1
ATOM 939 C C . HIS A 1 122 ? 1.945 -0.479 1.703 1.00 97.00 122 HIS A C 1
ATOM 941 O O . HIS A 1 122 ? 2.075 -0.224 2.909 1.00 97.00 122 HIS A O 1
ATOM 947 N N . PRO A 1 123 ? 2.430 -1.616 1.170 1.00 97.31 123 PRO A N 1
ATOM 948 C CA . PRO A 1 123 ? 3.408 -2.426 1.870 1.00 97.31 123 PRO A CA 1
ATOM 949 C C . PRO A 1 123 ? 4.740 -1.677 1.926 1.00 97.31 123 PRO A C 1
ATOM 951 O O . PRO A 1 123 ? 5.273 -1.231 0.913 1.00 97.31 123 PRO A O 1
ATOM 954 N N . ILE A 1 124 ? 5.275 -1.548 3.133 1.00 97.44 124 ILE A N 1
ATOM 955 C CA . ILE A 1 124 ? 6.514 -0.844 3.444 1.00 97.44 124 ILE A CA 1
ATOM 956 C C . ILE A 1 124 ? 7.521 -1.896 3.899 1.00 97.44 124 ILE A C 1
ATOM 958 O O . ILE A 1 124 ? 7.458 -2.390 5.029 1.00 97.44 124 ILE A O 1
ATOM 962 N N . LEU A 1 125 ? 8.408 -2.280 2.984 1.00 98.06 125 LEU A N 1
ATOM 963 C CA . LEU A 1 125 ? 9.424 -3.306 3.177 1.00 98.06 125 LEU A CA 1
ATOM 964 C C . LEU A 1 125 ? 10.629 -2.675 3.874 1.00 98.06 125 LEU A C 1
ATOM 966 O O . LEU A 1 125 ? 11.237 -1.745 3.347 1.00 98.06 125 LEU A O 1
ATOM 970 N N . LEU A 1 126 ? 10.959 -3.159 5.067 1.00 97.62 126 LEU A N 1
ATOM 971 C CA . LEU A 1 126 ? 12.059 -2.640 5.877 1.00 97.62 126 LEU A CA 1
ATOM 972 C C . LEU A 1 126 ? 13.357 -3.380 5.550 1.00 97.62 126 LEU A C 1
ATOM 974 O O . LEU A 1 126 ? 13.356 -4.610 5.502 1.00 97.62 126 LEU A O 1
ATOM 978 N N . PHE A 1 127 ? 14.448 -2.639 5.350 1.00 97.31 127 PHE A N 1
ATOM 979 C CA . PHE A 1 127 ? 15.756 -3.211 5.024 1.00 97.31 127 PHE A CA 1
ATOM 980 C C . PHE A 1 127 ? 16.924 -2.280 5.368 1.00 97.31 127 PHE A C 1
ATOM 982 O O . PHE A 1 127 ? 16.733 -1.106 5.685 1.00 97.31 127 PHE A O 1
ATOM 989 N N . ASP A 1 128 ? 18.141 -2.805 5.268 1.00 96.69 128 ASP A N 1
ATOM 990 C CA . ASP A 1 128 ? 19.385 -2.041 5.299 1.00 96.69 128 ASP A CA 1
ATOM 991 C C . ASP A 1 128 ? 19.969 -1.913 3.884 1.00 96.69 128 ASP A C 1
ATOM 993 O O . ASP A 1 128 ? 20.403 -2.898 3.290 1.00 96.69 128 ASP A O 1
ATOM 997 N N . GLU A 1 129 ? 20.008 -0.699 3.332 1.00 96.31 129 GLU A N 1
ATOM 998 C CA . GLU A 1 129 ? 20.554 -0.444 1.989 1.00 96.31 129 GLU A CA 1
ATOM 999 C C . GLU A 1 129 ? 22.056 -0.729 1.848 1.00 96.31 129 GLU A C 1
ATOM 1001 O O . GLU A 1 129 ? 22.575 -0.817 0.734 1.00 96.31 129 GLU A O 1
ATOM 1006 N N . ARG A 1 130 ? 22.770 -0.866 2.970 1.00 96.94 130 ARG A N 1
ATOM 1007 C CA . ARG A 1 130 ? 24.199 -1.200 2.993 1.00 96.94 130 ARG A CA 1
ATOM 1008 C C . ARG A 1 130 ? 24.444 -2.694 2.797 1.00 96.94 130 ARG A C 1
ATOM 1010 O O . ARG A 1 130 ? 25.586 -3.077 2.559 1.00 96.94 130 ARG A O 1
ATOM 1017 N N . ASP A 1 131 ? 23.398 -3.510 2.906 1.00 97.50 131 ASP A N 1
ATOM 1018 C CA . ASP A 1 131 ? 23.414 -4.951 2.687 1.00 97.50 131 ASP A CA 1
ATOM 1019 C C . ASP A 1 131 ? 22.858 -5.266 1.278 1.00 97.50 131 ASP A C 1
ATOM 1021 O O . ASP A 1 131 ? 21.645 -5.186 1.049 1.00 97.50 131 ASP A O 1
ATOM 1025 N N . PRO A 1 132 ? 23.721 -5.638 0.310 1.00 97.56 132 PRO A N 1
ATOM 1026 C CA . PRO A 1 132 ? 23.296 -5.927 -1.059 1.00 97.56 132 PRO A CA 1
ATOM 1027 C C . PRO A 1 132 ? 22.303 -7.091 -1.172 1.00 97.56 132 PRO A C 1
ATOM 1029 O O . PRO A 1 132 ? 21.465 -7.095 -2.079 1.00 97.56 132 PRO A O 1
ATOM 1032 N N . ASP A 1 133 ? 22.365 -8.065 -0.261 1.00 98.00 133 ASP A N 1
ATOM 1033 C CA . ASP A 1 133 ? 21.452 -9.206 -0.270 1.00 98.00 133 ASP A CA 1
ATOM 1034 C C . ASP A 1 133 ? 20.060 -8.779 0.197 1.00 98.00 133 ASP A C 1
ATOM 1036 O O . ASP A 1 133 ? 19.056 -9.176 -0.399 1.00 98.00 133 ASP A O 1
ATOM 1040 N N . GLN A 1 134 ? 19.972 -7.914 1.209 1.00 97.81 134 GLN A N 1
ATOM 1041 C CA . GLN A 1 134 ? 18.702 -7.296 1.600 1.00 97.81 134 GLN A CA 1
ATOM 1042 C C . GLN A 1 134 ? 18.100 -6.445 0.483 1.00 97.81 134 GLN A C 1
ATOM 1044 O O . GLN A 1 134 ? 16.910 -6.586 0.201 1.00 97.81 134 GLN A O 1
ATOM 1049 N N . VAL A 1 135 ? 18.908 -5.632 -0.203 1.00 98.00 135 VAL A N 1
ATOM 1050 C CA . VAL A 1 135 ? 18.451 -4.849 -1.365 1.00 98.00 135 VAL A CA 1
ATOM 1051 C C . VAL A 1 135 ? 17.847 -5.769 -2.427 1.00 98.00 135 VAL A C 1
ATOM 1053 O O . VAL A 1 135 ? 16.733 -5.536 -2.897 1.00 98.00 135 VAL A O 1
ATOM 1056 N N . LYS A 1 136 ? 18.539 -6.861 -2.773 1.00 98.06 136 LYS A N 1
ATOM 1057 C CA . LYS A 1 136 ? 18.044 -7.838 -3.749 1.00 98.06 136 LYS A CA 1
ATOM 1058 C C . LYS A 1 136 ? 16.722 -8.470 -3.307 1.00 98.06 136 LYS A C 1
ATOM 1060 O O . LYS A 1 136 ? 15.796 -8.548 -4.114 1.00 98.06 136 LYS A O 1
ATOM 1065 N N . ARG A 1 137 ? 16.621 -8.900 -2.044 1.00 98.44 137 ARG A N 1
ATOM 1066 C CA . ARG A 1 137 ? 15.394 -9.495 -1.486 1.00 98.44 137 ARG A CA 1
ATOM 1067 C C . ARG A 1 137 ? 14.228 -8.512 -1.525 1.00 98.44 137 ARG A C 1
ATOM 1069 O O . ARG A 1 137 ? 13.140 -8.906 -1.931 1.00 98.44 137 ARG A O 1
ATOM 1076 N N . VAL A 1 138 ? 14.452 -7.245 -1.172 1.00 98.25 138 VAL A N 1
ATOM 1077 C CA . VAL A 1 138 ? 13.419 -6.199 -1.223 1.00 98.25 138 VAL A CA 1
ATOM 1078 C C . VAL A 1 138 ? 12.920 -5.985 -2.640 1.00 98.25 138 VAL A C 1
ATOM 1080 O O . VAL A 1 138 ? 11.715 -5.997 -2.847 1.00 98.25 138 VAL A O 1
ATOM 1083 N N . LEU A 1 139 ? 13.810 -5.847 -3.625 1.00 96.69 139 LEU A N 1
ATOM 1084 C CA . LEU A 1 139 ? 13.394 -5.645 -5.017 1.00 96.69 139 LEU A CA 1
ATOM 1085 C C . LEU A 1 139 ? 12.579 -6.834 -5.550 1.00 96.69 139 LEU A C 1
ATOM 1087 O O . LEU A 1 139 ? 11.577 -6.639 -6.236 1.00 96.69 139 LEU A O 1
ATOM 1091 N N . GLN A 1 140 ? 12.971 -8.062 -5.200 1.00 98.19 140 GLN A N 1
ATOM 1092 C CA . GLN A 1 140 ? 12.232 -9.270 -5.576 1.00 98.19 140 GLN A CA 1
ATOM 1093 C C . GLN A 1 140 ? 10.861 -9.348 -4.890 1.00 98.19 140 GLN A C 1
ATOM 1095 O O . GLN A 1 140 ? 9.861 -9.595 -5.560 1.00 98.19 140 GLN A O 1
ATOM 1100 N N . ALA A 1 141 ? 10.805 -9.094 -3.581 1.00 98.56 141 ALA A N 1
ATOM 1101 C CA . ALA A 1 141 ? 9.565 -9.090 -2.812 1.00 98.56 141 ALA A CA 1
ATOM 1102 C C . ALA A 1 141 ? 8.598 -7.995 -3.288 1.00 98.56 141 ALA A C 1
ATOM 1104 O O . ALA A 1 141 ? 7.414 -8.263 -3.474 1.00 98.56 141 ALA A O 1
ATOM 1105 N N . SER A 1 142 ? 9.102 -6.784 -3.536 1.00 97.88 142 SER A N 1
ATOM 1106 C CA . SER A 1 142 ? 8.339 -5.679 -4.121 1.00 97.88 142 SER A CA 1
ATOM 1107 C C . SER A 1 142 ? 7.734 -6.078 -5.462 1.00 97.88 142 SER A C 1
ATOM 1109 O O . SER A 1 142 ? 6.538 -5.885 -5.675 1.00 97.88 142 SER A O 1
ATOM 1111 N N . GLY A 1 143 ? 8.533 -6.694 -6.340 1.00 97.50 143 GLY A N 1
ATOM 1112 C CA . GLY A 1 143 ? 8.053 -7.170 -7.629 1.00 97.50 143 GLY A CA 1
ATOM 1113 C C . GLY A 1 143 ? 6.928 -8.196 -7.495 1.00 97.50 143 GLY A C 1
ATOM 1114 O O . GLY A 1 143 ? 5.874 -8.012 -8.094 1.00 97.50 143 GLY A O 1
ATOM 1115 N N . GLU A 1 144 ? 7.103 -9.221 -6.656 1.00 98.50 144 GLU A N 1
ATOM 1116 C CA . GLU A 1 144 ? 6.089 -10.264 -6.433 1.00 98.50 144 GLU A CA 1
ATOM 1117 C C . GLU A 1 144 ? 4.781 -9.701 -5.853 1.00 98.50 144 GLU A C 1
ATOM 1119 O O . GLU A 1 144 ? 3.698 -10.127 -6.251 1.00 98.50 144 GLU A O 1
ATOM 1124 N N . ILE A 1 145 ? 4.853 -8.699 -4.968 1.00 98.56 145 ILE A N 1
ATOM 1125 C CA . ILE A 1 145 ? 3.658 -8.014 -4.451 1.00 98.56 145 ILE A CA 1
ATOM 1126 C C . ILE A 1 145 ? 2.909 -7.292 -5.578 1.00 98.56 145 ILE A C 1
ATOM 1128 O O . ILE A 1 145 ? 1.683 -7.386 -5.659 1.00 98.56 145 ILE A O 1
ATOM 1132 N N . LEU A 1 146 ? 3.621 -6.570 -6.448 1.00 98.38 146 LEU A N 1
ATOM 1133 C CA . LEU A 1 146 ? 3.002 -5.860 -7.570 1.00 98.38 146 LEU A CA 1
ATOM 1134 C C . LEU A 1 146 ? 2.427 -6.832 -8.611 1.00 98.38 146 LEU A C 1
ATOM 1136 O O . LEU A 1 146 ? 1.347 -6.581 -9.144 1.00 98.38 146 LEU A O 1
ATOM 1140 N N . GLU A 1 147 ? 3.093 -7.960 -8.870 1.00 98.19 147 GLU A N 1
ATOM 1141 C CA . GLU A 1 147 ? 2.554 -9.030 -9.721 1.00 98.19 147 GLU A CA 1
ATOM 1142 C C . GLU A 1 147 ? 1.260 -9.614 -9.148 1.00 98.19 147 GLU A C 1
ATOM 1144 O O . GLU A 1 147 ? 0.296 -9.802 -9.888 1.00 98.19 147 GLU A O 1
ATOM 1149 N N . GLU A 1 148 ? 1.200 -9.837 -7.834 1.00 98.56 148 GLU A N 1
ATOM 1150 C CA . GLU A 1 148 ? -0.015 -10.302 -7.161 1.00 98.56 148 GLU A CA 1
ATOM 1151 C C . GLU A 1 148 ? -1.150 -9.265 -7.259 1.00 98.56 148 GLU A C 1
ATOM 1153 O O . GLU A 1 148 ? -2.308 -9.636 -7.459 1.00 98.56 148 GLU A O 1
ATOM 1158 N N . CYS A 1 149 ? -0.836 -7.964 -7.195 1.00 98.44 149 CYS A N 1
ATOM 1159 C CA . CYS A 1 149 ? -1.833 -6.911 -7.416 1.00 98.44 149 CYS A CA 1
ATOM 1160 C C . CYS A 1 149 ? -2.451 -7.011 -8.816 1.00 98.44 149 CYS A C 1
ATOM 1162 O O . CYS A 1 149 ? -3.673 -6.953 -8.955 1.00 98.44 149 CYS A O 1
ATOM 1164 N N . LEU A 1 150 ? -1.626 -7.222 -9.846 1.00 98.00 150 LEU A N 1
ATOM 1165 C CA . LEU A 1 150 ? -2.099 -7.429 -11.218 1.00 98.00 150 LEU A CA 1
ATOM 1166 C C . LEU A 1 150 ? -2.912 -8.719 -11.357 1.00 98.00 150 LEU A C 1
ATOM 1168 O O . LEU A 1 150 ? -3.981 -8.702 -11.964 1.00 98.00 150 LEU A O 1
ATOM 1172 N N . ALA A 1 151 ? -2.460 -9.816 -10.746 1.00 98.06 151 ALA A N 1
ATOM 1173 C CA . ALA A 1 151 ? -3.182 -11.089 -10.744 1.00 98.06 151 ALA A CA 1
ATOM 1174 C C . ALA A 1 151 ? -4.572 -10.975 -10.089 1.00 98.06 151 ALA A C 1
ATOM 1176 O O . ALA A 1 151 ? -5.509 -11.665 -10.487 1.00 98.06 151 ALA A O 1
ATOM 1177 N N . CYS A 1 152 ? -4.734 -10.060 -9.130 1.00 97.88 152 CYS A N 1
ATOM 1178 C CA . CYS A 1 152 ? -6.019 -9.730 -8.516 1.00 97.88 152 CYS A CA 1
ATOM 1179 C C . CYS A 1 152 ? -6.932 -8.844 -9.388 1.00 97.88 152 CYS A C 1
ATOM 1181 O O . CYS A 1 152 ? -8.010 -8.468 -8.926 1.00 97.88 152 CYS A O 1
ATOM 1183 N N . GLY A 1 153 ? -6.524 -8.488 -10.612 1.00 96.00 153 GLY A N 1
ATOM 1184 C CA . GLY A 1 153 ? -7.239 -7.544 -11.479 1.00 96.00 153 GLY A CA 1
ATOM 1185 C C . GLY A 1 153 ? -7.021 -6.079 -11.090 1.00 96.00 153 GLY A C 1
ATOM 1186 O O . GLY A 1 153 ? -7.898 -5.244 -11.300 1.00 96.00 153 GLY A O 1
ATOM 1187 N N . GLY A 1 154 ? -5.894 -5.791 -10.442 1.00 97.31 154 GLY A N 1
ATOM 1188 C CA . GLY A 1 154 ? -5.523 -4.484 -9.924 1.00 97.31 154 GLY A CA 1
ATOM 1189 C C . GLY A 1 154 ? -4.501 -3.725 -10.777 1.00 97.31 154 GLY A C 1
ATOM 1190 O O . GLY A 1 154 ? -4.373 -3.948 -11.978 1.00 97.31 154 GLY A O 1
ATOM 1191 N N . SER A 1 155 ? -3.757 -2.821 -10.136 1.00 97.19 155 SER A N 1
ATOM 1192 C CA . SER A 1 155 ? -2.726 -1.967 -10.748 1.00 97.19 155 SER A CA 1
ATOM 1193 C C . SER A 1 155 ? -1.445 -1.982 -9.911 1.00 97.19 155 SER A C 1
ATOM 1195 O O . SER A 1 155 ? -1.499 -2.146 -8.691 1.00 97.19 155 SER A O 1
ATOM 1197 N N . VAL A 1 156 ? -0.287 -1.758 -10.541 1.00 96.81 156 VAL A N 1
ATOM 1198 C CA . VAL A 1 156 ? 0.998 -1.600 -9.827 1.00 96.81 156 VAL A CA 1
ATOM 1199 C C . VAL A 1 156 ? 1.195 -0.209 -9.223 1.00 96.81 156 VAL A C 1
ATOM 1201 O O . VAL A 1 156 ? 2.215 0.044 -8.586 1.00 96.81 156 VAL A O 1
ATOM 1204 N N . THR A 1 157 ? 0.267 0.714 -9.469 1.00 95.31 157 THR A N 1
ATOM 1205 C CA . THR A 1 157 ? 0.248 2.050 -8.871 1.00 95.31 157 THR A CA 1
ATOM 1206 C C . THR A 1 157 ? -1.174 2.524 -8.601 1.00 95.31 157 THR A C 1
ATOM 1208 O O . THR A 1 157 ? -2.062 2.327 -9.434 1.00 95.31 157 THR A O 1
ATOM 1211 N N . GLY A 1 158 ? -1.376 3.126 -7.429 1.00 94.38 158 GLY A N 1
ATOM 1212 C CA . GLY A 1 158 ? -2.570 3.891 -7.081 1.00 94.38 158 GLY A CA 1
ATOM 1213 C C . GLY A 1 158 ? -2.310 5.389 -7.179 1.00 94.38 158 GLY A C 1
ATOM 1214 O O . GLY A 1 158 ? -2.980 6.077 -7.945 1.00 94.38 158 GLY A O 1
ATOM 1215 N N . GLU A 1 159 ? -1.299 5.875 -6.455 1.00 93.62 159 GLU A N 1
ATOM 1216 C CA . GLU A 1 159 ? -1.013 7.312 -6.315 1.00 93.62 159 GLU A CA 1
ATOM 1217 C C . GLU A 1 159 ? 0.455 7.713 -6.557 1.00 93.62 159 GLU A C 1
ATOM 1219 O O . GLU A 1 159 ? 0.726 8.890 -6.797 1.00 93.62 159 GLU A O 1
ATOM 1224 N N . HIS A 1 160 ? 1.424 6.787 -6.529 1.00 93.38 160 HIS A N 1
ATOM 1225 C CA . HIS A 1 160 ? 2.861 7.137 -6.602 1.00 93.38 160 HIS A CA 1
ATOM 1226 C C . HIS A 1 160 ? 3.418 7.176 -8.032 1.00 93.38 160 HIS A C 1
ATOM 1228 O O . HIS A 1 160 ? 4.510 7.696 -8.268 1.00 93.38 160 HIS A O 1
ATOM 1234 N N . GLY A 1 161 ? 2.667 6.655 -9.000 1.00 92.06 161 GLY A N 1
ATOM 1235 C CA . GLY A 1 161 ? 3.076 6.529 -10.392 1.00 92.06 161 GLY A CA 1
ATOM 1236 C C . GLY A 1 161 ? 4.024 5.353 -10.654 1.00 92.06 161 GLY A C 1
ATOM 1237 O O . GLY A 1 161 ? 4.250 4.481 -9.813 1.00 92.06 161 GLY A O 1
ATOM 1238 N N . ILE A 1 162 ? 4.559 5.324 -11.878 1.00 92.69 162 ILE A N 1
ATOM 1239 C CA . ILE A 1 162 ? 5.368 4.211 -12.400 1.00 92.69 162 ILE A CA 1
ATOM 1240 C C . ILE A 1 162 ? 6.865 4.428 -12.145 1.00 92.69 162 ILE A C 1
ATOM 1242 O O . ILE A 1 162 ? 7.547 3.566 -11.591 1.00 92.69 162 ILE A O 1
ATOM 1246 N N . GLY A 1 163 ? 7.382 5.598 -12.537 1.00 89.06 163 GLY A N 1
ATOM 1247 C CA . GLY A 1 163 ? 8.800 5.934 -12.403 1.00 89.06 163 GLY A CA 1
ATOM 1248 C C . GLY A 1 163 ? 9.736 4.913 -13.062 1.00 89.06 163 GLY A C 1
ATOM 1249 O O . GLY A 1 163 ? 9.347 4.175 -13.962 1.00 89.06 163 GLY A O 1
ATOM 1250 N N . VAL A 1 164 ? 10.988 4.884 -12.607 1.00 88.25 164 VAL A N 1
ATOM 1251 C CA . VAL A 1 164 ? 11.975 3.876 -13.041 1.00 88.25 164 VAL A CA 1
ATOM 1252 C C . VAL A 1 164 ? 11.701 2.505 -12.425 1.00 88.25 164 VAL A C 1
ATOM 1254 O O . VAL A 1 164 ? 12.012 1.480 -13.017 1.00 88.25 164 VAL A O 1
ATOM 1257 N N . GLU A 1 165 ? 11.105 2.490 -11.235 1.00 87.75 165 GLU A N 1
ATOM 1258 C CA . GLU A 1 165 ? 10.925 1.289 -10.424 1.00 87.75 165 GLU A CA 1
ATOM 1259 C C . GLU A 1 165 ? 9.913 0.324 -11.045 1.00 87.75 165 GLU A C 1
ATOM 1261 O O . GLU A 1 165 ? 10.140 -0.884 -11.068 1.00 87.75 165 GLU A O 1
ATOM 1266 N N . LYS A 1 166 ? 8.810 0.851 -11.589 1.00 91.94 166 LYS A N 1
ATOM 1267 C CA . LYS A 1 166 ? 7.684 0.034 -12.054 1.00 91.94 166 LYS A CA 1
ATOM 1268 C C . LYS A 1 166 ? 7.540 0.006 -13.573 1.00 91.94 166 LYS A C 1
ATOM 1270 O O . LYS A 1 166 ? 6.599 -0.596 -14.083 1.00 91.94 166 LYS A O 1
ATOM 1275 N N . ILE A 1 167 ? 8.463 0.618 -14.320 1.00 90.62 167 ILE A N 1
ATOM 1276 C CA . ILE A 1 167 ? 8.406 0.682 -15.792 1.00 90.62 167 ILE A CA 1
ATOM 1277 C C . ILE A 1 167 ? 8.286 -0.710 -16.429 1.00 90.62 167 ILE A C 1
ATOM 1279 O O . ILE A 1 167 ? 7.525 -0.893 -17.377 1.00 90.62 167 ILE A O 1
ATOM 1283 N N . GLY A 1 168 ? 8.958 -1.715 -15.855 1.00 89.06 168 GLY A N 1
ATOM 1284 C CA . GLY A 1 168 ? 8.911 -3.103 -16.326 1.00 89.06 168 GLY A CA 1
ATOM 1285 C C . GLY A 1 168 ? 7.537 -3.773 -16.200 1.00 89.06 168 GLY A C 1
ATOM 1286 O O . GLY A 1 168 ? 7.308 -4.815 -16.807 1.00 89.06 168 GLY A O 1
ATOM 1287 N N . PHE A 1 169 ? 6.605 -3.180 -15.450 1.00 92.81 169 PHE A N 1
ATOM 1288 C CA . PHE A 1 169 ? 5.238 -3.678 -15.293 1.00 92.81 169 PHE A CA 1
ATOM 1289 C C . PHE A 1 169 ? 4.255 -3.086 -16.298 1.00 92.81 169 PHE A C 1
ATOM 1291 O O . PHE A 1 169 ? 3.147 -3.597 -16.425 1.00 92.81 169 PHE A O 1
ATOM 1298 N N . MET A 1 170 ? 4.637 -2.041 -17.034 1.00 93.06 170 MET A N 1
ATOM 1299 C CA . MET A 1 170 ? 3.725 -1.345 -17.944 1.00 93.06 170 MET A CA 1
ATOM 1300 C C . MET A 1 170 ? 3.146 -2.281 -19.013 1.00 93.06 170 MET A C 1
ATOM 1302 O O . MET A 1 170 ? 1.941 -2.270 -19.226 1.00 93.06 170 MET A O 1
ATOM 1306 N N . HIS A 1 171 ? 3.952 -3.176 -19.592 1.00 92.00 171 HIS A N 1
ATOM 1307 C CA . HIS A 1 171 ? 3.465 -4.191 -20.543 1.00 92.00 171 HIS A CA 1
ATOM 1308 C C . HIS A 1 171 ? 2.572 -5.272 -19.917 1.00 92.00 171 HIS A C 1
ATOM 1310 O O . HIS A 1 171 ? 1.917 -6.019 -20.634 1.00 92.00 171 HIS A O 1
ATOM 1316 N N . LYS A 1 172 ? 2.548 -5.387 -18.585 1.00 93.38 172 LYS A N 1
ATOM 1317 C CA . LYS A 1 172 ? 1.618 -6.278 -17.877 1.00 93.38 172 LYS A CA 1
ATOM 1318 C C . LYS A 1 172 ? 0.274 -5.602 -17.595 1.00 93.38 172 LYS A C 1
ATOM 1320 O O . LYS A 1 172 ? -0.696 -6.295 -17.317 1.00 93.38 172 LYS A O 1
ATOM 1325 N N . MET A 1 173 ? 0.227 -4.270 -17.626 1.00 92.75 173 MET A N 1
ATOM 1326 C CA . MET A 1 173 ? -0.979 -3.476 -17.369 1.00 92.75 173 MET A CA 1
ATOM 1327 C C . MET A 1 173 ? -1.667 -2.992 -18.640 1.00 92.75 173 MET A C 1
ATOM 1329 O O . MET A 1 173 ? -2.885 -2.846 -18.659 1.00 92.75 173 MET A O 1
ATOM 1333 N N . PHE A 1 174 ? -0.879 -2.703 -19.667 1.00 93.50 174 PHE A N 1
ATOM 1334 C CA . PHE A 1 174 ? -1.313 -2.025 -20.874 1.00 93.50 174 PHE A CA 1
ATOM 1335 C C . PHE A 1 174 ? -0.969 -2.865 -22.095 1.00 93.50 174 PHE A C 1
ATOM 1337 O O . PHE A 1 174 ? 0.063 -3.543 -22.128 1.00 93.50 174 PHE A O 1
ATOM 1344 N N . SER A 1 175 ? -1.837 -2.802 -23.100 1.00 94.75 175 SER A N 1
ATOM 1345 C CA . SER A 1 175 ? -1.582 -3.428 -24.393 1.00 94.75 175 SER A CA 1
ATOM 1346 C C . SER A 1 175 ? -0.447 -2.720 -25.138 1.00 94.75 175 SER A C 1
ATOM 1348 O O . SER A 1 175 ? -0.030 -1.616 -24.783 1.00 94.75 175 SER A O 1
ATOM 1350 N N . GLU A 1 176 ? 0.062 -3.344 -26.197 1.00 93.75 176 GLU A N 1
ATOM 1351 C CA . GLU A 1 176 ? 1.059 -2.708 -27.064 1.00 93.75 176 GLU A CA 1
ATOM 1352 C C . GLU A 1 176 ? 0.522 -1.410 -27.689 1.00 93.75 176 GLU A C 1
ATOM 1354 O O . GLU A 1 176 ? 1.231 -0.402 -27.688 1.00 93.75 176 GLU A O 1
ATOM 1359 N N . ASP A 1 177 ? -0.749 -1.399 -28.106 1.00 96.00 177 ASP A N 1
ATOM 1360 C CA . ASP A 1 177 ? -1.423 -0.222 -28.667 1.00 96.00 177 ASP A CA 1
ATOM 1361 C C . ASP A 1 177 ? -1.497 0.932 -27.652 1.00 96.00 177 ASP A C 1
ATOM 1363 O O . ASP A 1 177 ? -1.205 2.085 -27.984 1.00 96.00 177 ASP A O 1
ATOM 1367 N N . ASP A 1 178 ? -1.832 0.632 -26.391 1.00 95.38 178 ASP A N 1
ATOM 1368 C CA . ASP A 1 178 ? -1.856 1.626 -25.311 1.00 95.38 178 ASP A CA 1
ATOM 1369 C C . ASP A 1 178 ? -0.471 2.265 -25.124 1.00 95.38 178 ASP A C 1
ATOM 1371 O O . ASP A 1 178 ? -0.338 3.492 -25.054 1.00 95.38 178 ASP A O 1
ATOM 1375 N N . ILE A 1 179 ? 0.579 1.436 -25.076 1.00 94.50 179 ILE A N 1
ATOM 1376 C CA . ILE A 1 179 ? 1.963 1.894 -24.915 1.00 94.50 179 ILE A CA 1
ATOM 1377 C C . ILE A 1 179 ? 2.408 2.733 -26.119 1.00 94.50 179 ILE A C 1
ATOM 1379 O O . ILE A 1 179 ? 3.062 3.766 -25.933 1.00 94.50 179 ILE A O 1
ATOM 1383 N N . GLU A 1 180 ? 2.032 2.351 -27.341 1.00 93.25 180 GLU A N 1
ATOM 1384 C CA . GLU A 1 180 ? 2.335 3.125 -28.547 1.00 93.25 180 GLU A CA 1
ATOM 1385 C C . GLU A 1 180 ? 1.696 4.518 -28.485 1.00 93.25 180 GLU A C 1
ATOM 1387 O O . GLU A 1 180 ? 2.372 5.527 -28.714 1.00 93.25 180 GLU A O 1
ATOM 1392 N N . VAL A 1 181 ? 0.414 4.600 -28.118 1.00 95.38 181 VAL A N 1
ATOM 1393 C CA . VAL A 1 181 ? -0.302 5.877 -27.991 1.00 95.38 181 VAL A CA 1
ATOM 1394 C C . VAL A 1 181 ? 0.356 6.771 -26.938 1.00 95.38 181 VAL A C 1
ATOM 1396 O O . VAL A 1 181 ? 0.617 7.950 -27.210 1.00 95.38 181 VAL A O 1
ATOM 1399 N N . MET A 1 182 ? 0.692 6.226 -25.765 1.00 94.19 182 MET A N 1
ATOM 1400 C CA . MET A 1 182 ? 1.396 6.973 -24.716 1.00 94.19 182 MET A CA 1
ATOM 1401 C C . MET A 1 182 ? 2.777 7.463 -25.193 1.00 94.19 182 MET A C 1
ATOM 1403 O O . MET A 1 182 ? 3.174 8.598 -24.904 1.00 94.19 182 MET A O 1
ATOM 1407 N N . SER A 1 183 ? 3.498 6.646 -25.968 1.00 90.88 183 SER A N 1
ATOM 1408 C CA . SER A 1 183 ? 4.806 6.993 -26.537 1.00 90.88 183 SER A CA 1
ATOM 1409 C C . SER A 1 183 ? 4.702 8.123 -27.563 1.00 90.88 183 SER A C 1
ATOM 1411 O O . SER A 1 183 ? 5.452 9.100 -27.487 1.00 90.88 183 SER A O 1
ATOM 1413 N N . ARG A 1 184 ? 3.719 8.058 -28.469 1.00 93.12 184 ARG A N 1
ATOM 1414 C CA . ARG A 1 184 ? 3.447 9.108 -29.464 1.00 93.12 184 ARG A CA 1
ATOM 1415 C C . ARG A 1 184 ? 3.100 10.439 -28.806 1.00 93.12 184 ARG A C 1
ATOM 1417 O O . ARG A 1 184 ? 3.616 11.475 -29.225 1.00 93.12 184 ARG A O 1
ATOM 1424 N N . LEU A 1 185 ? 2.277 10.415 -27.755 1.00 93.75 185 LEU A N 1
ATOM 1425 C CA . LEU A 1 185 ? 1.949 11.612 -26.984 1.00 93.75 185 LEU A CA 1
ATOM 1426 C C . LEU A 1 185 ? 3.212 12.239 -26.383 1.00 93.75 185 LEU A C 1
ATOM 1428 O O . LEU A 1 185 ? 3.449 13.434 -26.546 1.00 93.75 185 LEU A O 1
ATOM 1432 N N . ARG A 1 186 ? 4.063 11.433 -25.739 1.00 90.75 186 ARG A N 1
ATOM 1433 C CA . ARG A 1 186 ? 5.325 11.920 -25.174 1.00 90.75 186 ARG A CA 1
ATOM 1434 C C . ARG A 1 186 ? 6.233 12.518 -26.247 1.00 90.75 186 ARG A C 1
ATOM 1436 O O . ARG A 1 186 ? 6.762 13.601 -26.032 1.00 90.75 186 ARG A O 1
ATOM 1443 N N . GLN A 1 187 ? 6.402 11.855 -27.388 1.00 91.31 187 GLN A N 1
ATOM 1444 C CA . GLN A 1 187 ? 7.261 12.341 -28.475 1.00 91.31 187 GLN A CA 1
ATOM 1445 C C . GLN A 1 187 ? 6.778 13.677 -29.053 1.00 91.31 187 GLN A C 1
ATOM 1447 O O . GLN A 1 187 ? 7.603 14.535 -29.360 1.00 91.31 187 GLN A O 1
ATOM 1452 N N . ALA A 1 188 ? 5.461 13.888 -29.143 1.00 95.75 188 ALA A N 1
ATOM 1453 C CA . ALA A 1 188 ? 4.893 15.145 -29.625 1.00 95.75 188 ALA A CA 1
ATOM 1454 C C . ALA A 1 188 ? 5.246 16.345 -28.725 1.00 95.75 188 ALA A C 1
ATOM 1456 O O . ALA A 1 188 ? 5.457 17.447 -29.229 1.00 95.75 188 ALA A O 1
ATOM 1457 N N . PHE A 1 189 ? 5.340 16.133 -27.407 1.00 94.44 189 PHE A N 1
ATOM 1458 C CA . PHE A 1 189 ? 5.614 17.190 -26.423 1.00 94.44 189 PHE A CA 1
ATOM 1459 C C . PHE A 1 189 ? 7.053 17.203 -25.879 1.00 94.44 189 PHE A C 1
ATOM 1461 O O . PHE A 1 189 ? 7.453 18.167 -25.232 1.00 94.44 189 PHE A O 1
ATOM 1468 N N . ASN A 1 190 ? 7.841 16.158 -26.135 1.00 93.06 190 ASN A N 1
ATOM 1469 C CA . ASN A 1 190 ? 9.228 16.010 -25.683 1.00 93.06 190 ASN A CA 1
ATOM 1470 C C . ASN A 1 190 ? 10.130 15.429 -26.800 1.00 93.06 190 ASN A C 1
ATOM 1472 O O . ASN A 1 190 ? 10.753 14.380 -26.606 1.00 93.06 190 ASN A O 1
ATOM 1476 N N . PRO A 1 191 ? 10.212 16.071 -27.983 1.00 90.38 191 PRO A N 1
ATOM 1477 C CA . PRO A 1 191 ? 10.905 15.501 -29.142 1.00 90.38 191 PRO A CA 1
ATOM 1478 C C . PRO A 1 191 ? 12.424 15.356 -28.957 1.00 90.38 191 PRO A C 1
ATOM 1480 O O . PRO A 1 191 ? 13.037 14.514 -29.604 1.00 90.38 191 PRO A O 1
ATOM 1483 N N . GLN A 1 192 ? 13.045 16.138 -28.068 1.00 93.50 192 GLN A N 1
ATOM 1484 C CA . GLN A 1 192 ? 14.475 16.022 -27.740 1.00 93.50 192 GLN A CA 1
ATOM 1485 C C . GLN A 1 192 ? 14.757 15.073 -26.563 1.00 93.50 192 GLN A C 1
ATOM 1487 O O . GLN A 1 192 ? 15.909 14.935 -26.162 1.00 93.50 192 GLN A O 1
ATOM 1492 N N . ASN A 1 193 ? 13.722 14.446 -25.990 1.00 88.25 193 ASN A N 1
ATOM 1493 C CA . ASN A 1 193 ? 13.805 13.586 -24.808 1.00 88.25 193 ASN A CA 1
ATOM 1494 C C . ASN A 1 193 ? 14.563 14.217 -23.617 1.00 88.25 193 ASN A C 1
ATOM 1496 O O . ASN A 1 193 ? 15.269 13.531 -22.883 1.00 88.25 193 ASN A O 1
ATOM 1500 N N . ASN A 1 194 ? 14.431 15.528 -23.405 1.00 91.75 194 ASN A N 1
ATOM 1501 C CA . ASN A 1 194 ? 15.103 16.230 -22.305 1.00 91.75 194 ASN A CA 1
ATOM 1502 C C . ASN A 1 194 ? 14.297 16.200 -20.992 1.00 91.75 194 ASN A C 1
ATOM 1504 O O . ASN A 1 194 ? 14.842 16.482 -19.926 1.00 91.75 194 ASN A O 1
ATOM 1508 N N . LEU A 1 195 ? 13.013 15.830 -21.043 1.00 89.69 195 LEU A N 1
ATOM 1509 C CA . LEU A 1 195 ? 12.160 15.712 -19.858 1.00 89.69 195 LEU A CA 1
ATOM 1510 C C . LEU A 1 195 ? 12.161 14.275 -19.315 1.00 89.69 195 LEU A C 1
ATOM 1512 O O . LEU A 1 195 ? 11.498 13.404 -19.872 1.00 89.69 195 LEU A O 1
ATOM 1516 N N . SER A 1 196 ? 12.855 14.036 -18.196 1.00 87.19 196 SER A N 1
ATOM 1517 C CA . SER A 1 196 ? 12.904 12.741 -17.482 1.00 87.19 196 SER A CA 1
ATOM 1518 C C . SER A 1 196 ? 13.241 11.530 -18.379 1.00 87.19 196 SER A C 1
ATOM 1520 O O . SER A 1 196 ? 12.411 10.622 -18.501 1.00 87.19 196 SER A O 1
ATOM 1522 N N . PRO A 1 197 ? 14.430 11.502 -19.010 1.00 82.06 197 PRO A N 1
ATOM 1523 C CA . PRO A 1 197 ? 14.801 10.510 -20.026 1.00 82.06 197 PRO A CA 1
ATOM 1524 C C . PRO A 1 197 ? 14.873 9.067 -19.522 1.00 82.06 197 PRO A C 1
ATOM 1526 O O . PRO A 1 197 ? 14.766 8.170 -20.343 1.00 82.06 197 PRO A O 1
ATOM 1529 N N . ASP A 1 198 ? 15.009 8.835 -18.212 1.00 79.50 198 ASP A N 1
ATOM 1530 C CA . ASP A 1 198 ? 15.078 7.481 -17.635 1.00 79.50 198 ASP A CA 1
ATOM 1531 C C . ASP A 1 198 ? 13.713 6.972 -17.143 1.00 79.50 198 ASP A C 1
ATOM 1533 O O . ASP A 1 198 ? 13.511 5.781 -16.927 1.00 79.50 198 ASP A O 1
ATOM 1537 N N . LYS A 1 199 ? 12.727 7.869 -17.000 1.00 78.62 199 LYS A N 1
ATOM 1538 C CA . LYS A 1 199 ? 11.335 7.538 -16.644 1.00 78.62 199 LYS A CA 1
ATOM 1539 C C . LYS A 1 199 ? 10.520 7.362 -17.927 1.00 78.62 199 LYS A C 1
ATOM 1541 O O . LYS A 1 199 ? 9.600 8.141 -18.206 1.00 78.62 199 LYS A O 1
ATOM 1546 N N . MET A 1 200 ? 10.958 6.425 -18.763 1.00 68.50 200 MET A N 1
ATOM 1547 C CA . MET A 1 200 ? 10.369 6.159 -20.079 1.00 68.50 200 MET A CA 1
ATOM 1548 C C . MET A 1 200 ? 9.131 5.268 -19.971 1.00 68.50 200 MET A C 1
ATOM 1550 O O . MET A 1 200 ? 8.772 4.788 -18.902 1.00 68.50 200 MET A O 1
ATOM 1554 N N . LEU A 1 201 ? 8.465 5.062 -21.100 1.00 75.00 201 LEU A N 1
ATOM 1555 C CA . LEU A 1 201 ? 7.591 3.910 -21.305 1.00 75.00 201 LEU A CA 1
ATOM 1556 C C . LEU A 1 201 ? 8.472 2.773 -21.828 1.00 75.00 201 LEU A C 1
ATOM 1558 O O . LEU A 1 201 ? 9.457 3.070 -22.517 1.00 75.00 201 LEU A O 1
ATOM 1562 N N . PRO A 1 202 ? 8.187 1.502 -21.510 1.00 61.75 202 PRO A N 1
ATOM 1563 C CA . PRO A 1 202 ? 9.017 0.426 -22.022 1.00 61.75 202 PRO A CA 1
ATOM 1564 C C . PRO A 1 202 ? 8.998 0.424 -23.556 1.00 61.75 202 PRO A C 1
ATOM 1566 O O . PRO A 1 202 ? 7.971 0.658 -24.195 1.00 61.75 202 PRO A O 1
ATOM 1569 N N . THR A 1 203 ? 10.177 0.236 -24.143 1.00 56.06 203 THR A N 1
ATOM 1570 C CA . THR A 1 203 ? 10.370 0.149 -25.590 1.00 56.06 203 THR A CA 1
ATOM 1571 C C . THR A 1 203 ? 10.517 -1.316 -25.983 1.00 56.06 203 THR A C 1
ATOM 1573 O O . THR A 1 203 ? 11.051 -2.118 -25.217 1.00 56.06 203 THR A O 1
ATOM 1576 N N . ALA A 1 204 ? 10.103 -1.667 -27.204 1.00 48.34 204 ALA A N 1
ATOM 1577 C CA . ALA A 1 204 ? 10.119 -3.041 -27.722 1.00 48.34 204 ALA A CA 1
ATOM 1578 C C . ALA A 1 204 ? 11.505 -3.739 -27.702 1.00 48.34 204 ALA A C 1
ATOM 1580 O O . ALA A 1 204 ? 11.590 -4.935 -27.958 1.00 48.34 204 ALA A O 1
ATOM 1581 N N . GLY A 1 205 ? 12.592 -3.012 -27.408 1.00 43.41 205 GLY A N 1
ATOM 1582 C CA . GLY A 1 205 ? 13.961 -3.534 -27.351 1.00 43.41 205 GLY A CA 1
ATOM 1583 C C . GLY A 1 205 ? 14.567 -3.694 -25.951 1.00 43.41 205 GLY A C 1
ATOM 1584 O O . GLY A 1 205 ? 15.669 -4.225 -25.847 1.00 43.41 205 GLY A O 1
ATOM 1585 N N . ALA A 1 206 ? 13.905 -3.262 -24.874 1.00 41.88 206 ALA A N 1
ATOM 1586 C CA . ALA A 1 206 ? 14.500 -3.256 -23.534 1.00 41.88 206 ALA A CA 1
ATOM 1587 C C . ALA A 1 206 ? 14.065 -4.473 -22.698 1.00 41.88 206 ALA A C 1
ATOM 1589 O O . ALA A 1 206 ? 13.398 -4.348 -21.670 1.00 41.88 206 ALA A O 1
ATOM 1590 N N . CYS A 1 207 ? 14.470 -5.673 -23.119 1.00 38.84 207 CYS A N 1
ATOM 1591 C CA . CYS A 1 207 ? 14.482 -6.831 -22.227 1.00 38.84 207 CYS A CA 1
ATOM 1592 C C . CYS A 1 207 ? 15.702 -6.708 -21.302 1.00 38.84 207 CYS A C 1
ATOM 1594 O O . CYS A 1 207 ? 16.762 -7.270 -21.561 1.00 38.84 207 CYS A O 1
ATOM 1596 N N . GLY A 1 208 ? 15.549 -5.902 -20.254 1.00 40.62 208 GLY A N 1
ATOM 1597 C CA . GLY A 1 208 ? 16.610 -5.566 -19.313 1.00 40.62 208 GLY A CA 1
ATOM 1598 C C . GLY A 1 208 ? 16.785 -4.060 -19.244 1.00 40.62 208 GLY A C 1
ATOM 1599 O O . GLY A 1 208 ? 17.297 -3.437 -20.167 1.00 40.62 208 GLY A O 1
ATOM 1600 N N . ILE A 1 209 ? 16.351 -3.472 -18.133 1.00 40.44 209 ILE A N 1
ATOM 1601 C CA . ILE A 1 209 ? 16.798 -2.138 -17.752 1.00 40.44 209 ILE A CA 1
ATOM 1602 C C . ILE A 1 209 ? 18.317 -2.257 -17.597 1.00 40.44 209 ILE A C 1
ATOM 1604 O O . ILE A 1 209 ? 18.785 -2.928 -16.674 1.00 40.44 209 ILE A O 1
ATOM 1608 N N . GLU A 1 210 ? 19.089 -1.666 -18.513 1.00 37.97 210 GLU A N 1
ATOM 1609 C CA . GLU A 1 210 ? 20.496 -1.386 -18.244 1.00 37.97 210 GLU A CA 1
ATOM 1610 C C . GLU A 1 210 ? 20.532 -0.592 -16.940 1.00 37.97 210 GLU A C 1
ATOM 1612 O O . GLU A 1 210 ? 19.999 0.514 -16.845 1.00 37.97 210 GLU A O 1
ATOM 1617 N N . GLN A 1 211 ? 21.103 -1.200 -15.900 1.00 38.88 211 GLN A N 1
ATOM 1618 C CA . GLN A 1 211 ? 21.333 -0.528 -14.635 1.00 38.88 211 GLN A CA 1
ATOM 1619 C C . GLN A 1 211 ? 22.401 0.543 -14.853 1.00 38.88 211 GLN A C 1
ATOM 1621 O O . GLN A 1 211 ? 23.586 0.332 -14.601 1.00 38.88 211 GLN A O 1
ATOM 1626 N N . HIS A 1 212 ? 21.997 1.724 -15.303 1.00 38.53 212 HIS A N 1
ATOM 1627 C CA . HIS A 1 212 ? 22.740 2.915 -14.945 1.00 38.53 212 HIS A CA 1
ATOM 1628 C C . HIS A 1 212 ? 22.455 3.182 -13.476 1.00 38.53 212 HIS A C 1
ATOM 1630 O O . HIS A 1 212 ? 21.384 3.650 -13.098 1.00 38.53 212 HIS A O 1
ATOM 1636 N N . HIS A 1 213 ? 23.419 2.795 -12.635 1.00 32.84 213 HIS A N 1
ATOM 1637 C CA . HIS A 1 213 ? 23.442 3.184 -11.237 1.00 32.84 213 HIS A CA 1
ATOM 1638 C C . HIS A 1 213 ? 23.202 4.695 -11.164 1.00 32.84 213 HIS A C 1
ATOM 1640 O O . HIS A 1 213 ? 24.026 5.450 -11.692 1.00 32.84 213 HIS A O 1
ATOM 1646 N N . PRO A 1 214 ? 22.118 5.168 -10.523 1.00 41.88 214 PRO A N 1
ATOM 1647 C CA . PRO A 1 214 ? 22.040 6.573 -10.187 1.00 41.88 214 PRO A CA 1
ATOM 1648 C C . PRO A 1 214 ? 23.259 6.868 -9.313 1.00 41.88 214 PRO A C 1
ATOM 1650 O O . PRO A 1 214 ? 23.480 6.213 -8.290 1.00 41.88 214 PRO A O 1
ATOM 1653 N N . GLY A 1 215 ? 24.103 7.802 -9.758 1.00 41.62 215 GLY A N 1
ATOM 1654 C CA . GLY A 1 215 ? 25.203 8.293 -8.940 1.00 41.62 215 GLY A CA 1
ATOM 1655 C C . GLY A 1 215 ? 24.659 8.675 -7.564 1.00 41.62 215 GLY A C 1
ATOM 1656 O O . GLY A 1 215 ? 23.547 9.194 -7.468 1.00 41.62 215 GLY A O 1
ATOM 1657 N N . ARG A 1 216 ? 25.416 8.370 -6.503 1.00 40.59 216 ARG A N 1
ATOM 1658 C CA . ARG A 1 216 ? 25.097 8.706 -5.106 1.00 40.59 216 ARG A CA 1
ATOM 1659 C C . ARG A 1 216 ? 24.921 10.218 -4.928 1.00 40.59 216 ARG A C 1
ATOM 1661 O O . ARG A 1 216 ? 25.803 10.892 -4.418 1.00 40.59 216 ARG A O 1
ATOM 1668 N N . HIS A 1 217 ? 23.772 10.740 -5.310 1.00 38.94 217 HIS A N 1
ATOM 1669 C CA . HIS A 1 217 ? 23.264 12.035 -4.901 1.00 38.94 217 HIS A CA 1
ATOM 1670 C C . HIS A 1 217 ? 21.767 11.863 -4.666 1.00 38.94 217 HIS A C 1
ATOM 1672 O O . HIS A 1 217 ? 20.925 12.354 -5.412 1.00 38.94 217 HIS A O 1
ATOM 1678 N N . ALA A 1 218 ? 21.450 11.106 -3.611 1.00 32.88 218 ALA A N 1
ATOM 1679 C CA . ALA A 1 218 ? 20.194 11.303 -2.913 1.00 32.88 218 ALA A CA 1
ATOM 1680 C C . ALA A 1 218 ? 20.126 12.781 -2.493 1.00 32.88 218 ALA A C 1
ATOM 1682 O O . ALA A 1 218 ? 21.116 13.347 -2.027 1.00 32.88 218 ALA A O 1
ATOM 1683 N N . ALA A 1 219 ? 18.973 13.374 -2.773 1.00 31.03 219 ALA A N 1
ATOM 1684 C CA . ALA A 1 219 ? 18.611 14.772 -2.611 1.00 31.03 219 ALA A CA 1
ATOM 1685 C C . ALA A 1 219 ? 19.166 15.455 -1.342 1.00 31.03 219 ALA A C 1
ATOM 1687 O O . ALA A 1 219 ? 19.110 14.892 -0.248 1.00 31.03 219 ALA A O 1
ATOM 1688 N N . MET A 1 220 ? 19.640 16.697 -1.515 1.00 29.02 220 MET A N 1
ATOM 1689 C CA . MET A 1 220 ? 19.426 17.755 -0.517 1.00 29.02 220 MET A CA 1
ATOM 1690 C C . MET A 1 220 ? 17.965 18.195 -0.559 1.00 29.02 220 MET A C 1
ATOM 1692 O O . MET A 1 220 ? 17.407 18.218 -1.681 1.00 29.02 220 MET A O 1
#

Foldseek 3Di:
DVLLCVVPNLPDDPPDPDDDDDDDDDDPVCSVVVVVVVVVVCVVVPPPDDDDDPDPVSVVSVVVSLVCVVVSVCVVAVDKDKFKKAAPLVCLVVLVVVLVVLCVVLVWDWDWRADSPRRIIITITGDDPVDVSRVVSRLVSLVVSQVVSVVRVIHRHDPPDQFLSNLVCLVVVDPPVRLVVVQVVCCVVCVVCPPNVNRHRDDPPPPDDPPPPDPPDDDD

Secondary structure (DSSP, 8-state):
-HHHHHHH-----TT-S--------S-STTHHHHHHHHHHHHHHTT-S------SHHHHHHHHHHHHHHHHHHTTT-SEEEE--EE--GGGHHHHHHHHHHHHHHTT-EEEEEEETTTTEEEEEEEE-TT-HHHHHHHHHHHHHHHHHHHHTT-BS-SSS--TTTSGGGHHHHS-HHHHHHHHHHHHHH-TT--S-TTS-PPPTT-SS----PPPS----

Sequence (220 aa):
LVAVEEAFQFGFPLDAQAVLLIEVDGLEAGLDSQRDAVVELCQKCGAREVRQADTAAERQKLWKSRKQAFGAIGRLSSSYCTQDGVVPRTQLPHILKRITEIGSKYDLRIVNVFHAGDGNIHPILLFDERDPDQVKRVLQASGEILEECLACGGSVTGEHGIGVEKIGFMHKMFSEDDIEVMSRLRQAFNPQNNLSPDKMLPTAGACGIEQHHPGRHAAM

Radius of gyration: 20.65 Å; chains: 1; bounding box: 53×35×53 Å